Protein AF-A0A950BM20-F1 (afdb_monomer_lite)

Sequence (310 aa):
MSSEYVLAGIVAAALLALASSGLVASKARRRGLDRWLFTYIRERSKYHAPRAGQPVHLLLCIADHFEPGRGGASAAHARERVERWVRDYPRLFGEFRDSDGRPPRHTFFYPLEQYNPEHLDALAELCRQGFGEVEVHLHHEGDTPEQLRARLIAYKELLARRHGLLPREKQTGEIVYGFIHGNWALDNSLPNGRCCGVNNEIDILRETGCYADFTFPSAPDPTQTRTINSIYYAVDDPMRPKSHDRGIPVGTGTVPSNALMLIQGPLMLDWKRRKWGLIPRIENGCIQGNQPVTIDRMDAWLRAGVQVNM

Secondary structure (DSSP, 8-state):
--HHHHHHHHHHHHHHHHHHHHHHHHHHHTTTHHHHHHHHHHTGGG--PPPTT---------EEE--TTTTT--HHHHHHHHHHHHHHHHHHHTT---TTSPPP-EEEEEEGGG--HHHHHHHHHHHHTTSEEEEEEE--SS--HHHHHHHHHHHHHHHHHHH--S-B-TTT--B-EEEEETTS-TTT-SGGG-S---TTHHHHHHHTTEEEE------SSTT--SS-S-EEEEE--TTSS-GGGS-EETTSSPPPTTEEEEE----EEEEEEEETTTEEEEE-S--BTTB---HHHHHHHHHHT-----

Structure (mmCIF, N/CA/C/O backbone):
data_AF-A0A950BM20-F1
#
_entry.id   AF-A0A950BM20-F1
#
loop_
_atom_site.group_PDB
_atom_site.id
_atom_site.type_symbol
_atom_site.label_atom_id
_atom_site.label_alt_id
_atom_site.label_comp_id
_atom_site.label_asym_id
_atom_site.label_entity_id
_atom_site.label_seq_id
_atom_site.pdbx_PDB_ins_code
_atom_site.Cartn_x
_atom_site.Cartn_y
_atom_site.Cartn_z
_atom_site.occupancy
_atom_site.B_iso_or_equiv
_atom_site.auth_seq_id
_atom_site.auth_comp_id
_atom_site.auth_asym_id
_atom_site.auth_atom_id
_atom_site.pdbx_PDB_model_num
ATOM 1 N N . MET A 1 1 ? 21.439 -18.767 56.703 1.00 57.69 1 MET A N 1
ATOM 2 C CA . MET A 1 1 ? 21.910 -18.307 55.376 1.00 57.69 1 MET A CA 1
ATOM 3 C C . MET A 1 1 ? 22.681 -17.020 55.590 1.00 57.69 1 MET A C 1
ATOM 5 O O . MET A 1 1 ? 22.109 -16.110 56.177 1.00 57.69 1 MET A O 1
ATOM 9 N N . SER A 1 2 ? 23.967 -16.961 55.230 1.00 70.19 2 SER A N 1
ATOM 10 C CA . SER A 1 2 ? 24.747 -15.726 55.395 1.00 70.19 2 SER A CA 1
ATOM 11 C C . SER A 1 2 ? 24.177 -14.612 54.508 1.00 70.19 2 SER A C 1
ATOM 13 O O . SER A 1 2 ? 23.628 -14.880 53.436 1.00 70.19 2 SER A O 1
ATOM 15 N N . SER A 1 3 ? 24.290 -13.366 54.978 1.00 73.31 3 SER A N 1
ATOM 16 C CA . SER A 1 3 ? 23.853 -12.143 54.279 1.00 73.31 3 SER A CA 1
ATOM 17 C C . SER A 1 3 ? 24.344 -12.084 52.821 1.00 73.31 3 SER A C 1
ATOM 19 O O . SER A 1 3 ? 23.636 -11.625 51.928 1.00 73.31 3 SER A O 1
ATOM 21 N N . GLU A 1 4 ? 25.517 -12.662 52.558 1.00 74.75 4 GLU A N 1
ATOM 22 C CA . GLU A 1 4 ? 26.128 -12.775 51.231 1.00 74.75 4 GLU A CA 1
ATOM 23 C C . GLU A 1 4 ? 25.297 -13.600 50.238 1.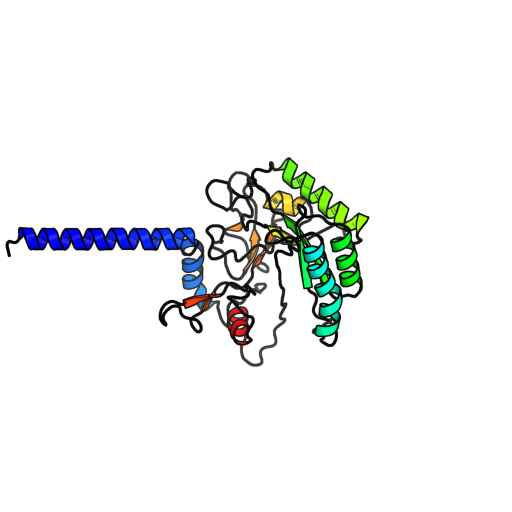00 74.75 4 GLU A C 1
ATOM 25 O O . GLU A 1 4 ? 25.144 -13.185 49.092 1.00 74.75 4 GLU A O 1
ATOM 30 N N . TYR A 1 5 ? 24.689 -14.720 50.656 1.00 76.81 5 TYR A N 1
ATOM 31 C CA . TYR A 1 5 ? 23.833 -15.521 49.766 1.00 76.81 5 TYR A CA 1
ATOM 32 C C . TYR A 1 5 ? 22.515 -14.811 49.439 1.00 76.81 5 TYR A C 1
ATOM 34 O O . TYR A 1 5 ? 21.988 -14.961 48.337 1.00 76.81 5 TYR A O 1
ATOM 42 N N . VAL A 1 6 ? 21.986 -14.019 50.378 1.00 79.25 6 VAL A N 1
ATOM 43 C CA . VAL A 1 6 ? 20.774 -13.215 50.157 1.00 79.25 6 VAL A CA 1
ATOM 44 C C . VAL A 1 6 ? 21.068 -12.075 49.181 1.00 79.25 6 VAL A C 1
ATOM 46 O O . VAL A 1 6 ? 20.326 -11.892 48.218 1.00 79.25 6 VAL A O 1
ATOM 49 N N . LEU A 1 7 ? 22.181 -11.359 49.371 1.00 83.38 7 LEU A N 1
ATOM 50 C CA . LEU A 1 7 ? 22.613 -10.293 48.467 1.00 83.38 7 LEU A CA 1
ATOM 51 C C . LEU A 1 7 ? 22.920 -10.829 47.060 1.00 83.38 7 LEU A C 1
ATOM 53 O O . LEU A 1 7 ? 22.446 -10.261 46.077 1.00 83.38 7 LEU A O 1
ATOM 57 N N . ALA A 1 8 ? 23.637 -11.952 46.952 1.00 82.44 8 ALA A N 1
ATOM 58 C CA . ALA A 1 8 ? 23.906 -12.610 45.674 1.00 82.44 8 ALA A CA 1
ATOM 59 C C . ALA A 1 8 ? 22.611 -13.043 44.963 1.00 82.44 8 ALA A C 1
ATOM 61 O O . ALA A 1 8 ? 22.478 -12.847 43.754 1.00 82.44 8 ALA A O 1
ATOM 62 N N . GLY A 1 9 ? 21.629 -13.565 45.708 1.00 81.94 9 GLY A N 1
ATOM 63 C CA . GLY A 1 9 ? 20.311 -13.919 45.176 1.00 81.94 9 GLY A CA 1
ATOM 64 C C . GLY A 1 9 ? 19.528 -12.714 44.642 1.00 81.94 9 GLY A C 1
ATOM 65 O O . GLY A 1 9 ? 18.962 -12.786 43.552 1.00 81.94 9 GLY A O 1
ATOM 66 N N . ILE A 1 10 ? 19.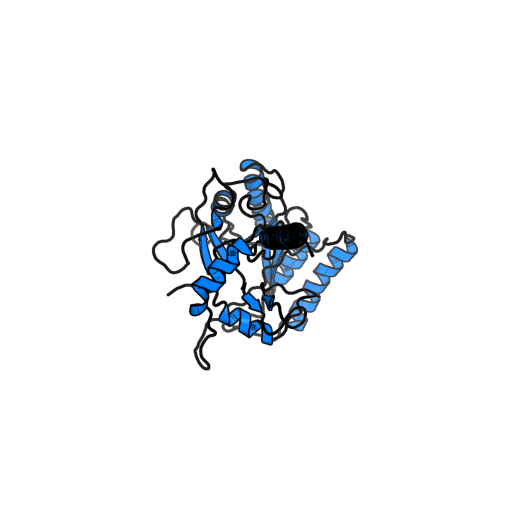542 -11.586 45.362 1.00 87.12 10 ILE A N 1
ATOM 67 C CA . ILE A 1 10 ? 18.896 -10.334 44.929 1.00 87.12 10 ILE A CA 1
ATOM 68 C C . ILE A 1 10 ? 19.562 -9.787 43.663 1.00 87.12 10 ILE A C 1
ATOM 70 O O . ILE A 1 10 ? 18.869 -9.430 42.709 1.00 87.12 10 ILE A O 1
ATOM 74 N N . VAL A 1 11 ? 20.898 -9.757 43.620 1.00 86.56 11 VAL A N 1
ATOM 75 C CA . VAL A 1 11 ? 21.653 -9.294 42.446 1.00 86.56 11 VAL A CA 1
ATOM 76 C C . VAL A 1 11 ? 21.374 -10.186 41.234 1.00 86.56 11 VAL A C 1
ATOM 78 O O . VAL A 1 11 ? 21.085 -9.673 40.154 1.00 86.56 11 VAL A O 1
ATOM 81 N N . ALA A 1 12 ? 21.377 -11.512 41.402 1.00 82.31 12 ALA A N 1
ATOM 82 C CA . ALA A 1 12 ? 21.059 -12.448 40.324 1.00 82.31 12 ALA A CA 1
ATOM 83 C C . ALA A 1 12 ? 19.623 -12.266 39.800 1.00 82.31 12 ALA A C 1
ATOM 85 O O . ALA A 1 12 ? 19.410 -12.218 38.587 1.00 82.31 12 ALA A O 1
ATOM 86 N N . ALA A 1 13 ? 18.641 -12.098 40.693 1.00 83.25 13 ALA A N 1
ATOM 87 C CA . ALA A 1 13 ? 17.255 -11.831 40.314 1.00 83.25 13 ALA A CA 1
ATOM 88 C C . ALA A 1 13 ? 17.105 -10.494 39.565 1.00 83.25 13 ALA A C 1
ATOM 90 O O . ALA A 1 13 ? 16.405 -10.432 38.552 1.00 83.25 13 ALA A O 1
ATOM 91 N N . ALA A 1 14 ? 17.801 -9.440 40.006 1.00 83.19 14 ALA A N 1
ATOM 92 C CA . ALA A 1 14 ? 17.805 -8.142 39.336 1.00 83.19 14 ALA A CA 1
ATOM 93 C C . ALA A 1 14 ? 18.430 -8.221 37.931 1.00 83.19 14 ALA A C 1
ATOM 95 O O . ALA A 1 14 ? 17.866 -7.690 36.975 1.00 83.19 14 ALA A O 1
ATOM 96 N N . LEU A 1 15 ? 19.549 -8.937 37.774 1.00 83.62 15 LEU A N 1
ATOM 97 C CA . LEU A 1 15 ? 20.186 -9.159 36.472 1.00 83.62 15 LEU A CA 1
ATOM 98 C C . LEU A 1 15 ? 19.289 -9.964 35.521 1.00 83.62 15 LEU A C 1
ATOM 100 O O . LEU A 1 15 ? 19.168 -9.608 34.349 1.00 83.62 15 LEU A O 1
ATOM 104 N N . LEU A 1 16 ? 18.605 -11.000 36.016 1.00 81.94 16 LEU A N 1
ATOM 105 C CA . LEU A 1 16 ? 17.626 -11.769 35.238 1.00 81.94 16 LEU A CA 1
ATOM 106 C C . LEU A 1 16 ? 16.422 -10.910 34.815 1.00 81.94 16 LEU A C 1
ATOM 108 O O . LEU A 1 16 ? 15.972 -10.987 33.667 1.00 81.94 16 LEU A O 1
ATOM 112 N N . ALA A 1 17 ? 15.915 -10.054 35.705 1.00 80.56 17 ALA A N 1
ATOM 113 C CA . ALA A 1 17 ? 14.840 -9.113 35.395 1.00 80.56 17 ALA A CA 1
ATOM 114 C C . ALA A 1 17 ? 15.269 -8.072 34.343 1.00 80.56 17 ALA A C 1
ATOM 116 O O . ALA A 1 17 ? 14.518 -7.783 33.409 1.00 80.56 17 ALA A O 1
ATOM 117 N N . LEU A 1 18 ? 16.497 -7.554 34.430 1.00 81.69 18 LEU A N 1
ATOM 118 C CA . LEU A 1 18 ? 17.056 -6.631 33.438 1.00 81.69 18 LEU A CA 1
ATOM 119 C C . LEU A 1 18 ? 17.270 -7.312 32.080 1.00 81.69 18 LEU A C 1
ATOM 121 O O . LEU A 1 18 ? 16.868 -6.765 31.053 1.00 81.69 18 LEU A O 1
ATOM 125 N N . ALA A 1 19 ? 17.841 -8.518 32.060 1.00 77.38 19 ALA A N 1
ATOM 126 C CA . ALA A 1 19 ? 18.072 -9.279 30.834 1.00 77.38 19 ALA A CA 1
ATOM 127 C C . ALA A 1 19 ? 16.755 -9.644 30.128 1.00 77.38 19 ALA A C 1
ATOM 129 O O . ALA A 1 19 ? 16.619 -9.459 28.916 1.00 77.38 19 ALA A O 1
ATOM 130 N N . SER A 1 20 ? 15.754 -10.103 30.886 1.00 81.56 20 SER A N 1
ATOM 131 C CA . SER A 1 20 ? 14.418 -10.396 30.351 1.00 81.56 20 SER A CA 1
ATOM 132 C C . SER A 1 20 ? 13.723 -9.135 29.827 1.00 81.56 20 SER A C 1
ATOM 134 O O . SER A 1 20 ? 13.184 -9.155 28.718 1.00 81.56 20 SER A O 1
ATOM 136 N N . SER A 1 21 ? 13.818 -8.012 30.545 1.00 82.62 21 SER A N 1
ATOM 137 C CA . SER A 1 21 ? 13.313 -6.710 30.086 1.00 82.62 21 SER A CA 1
ATOM 138 C C . SER A 1 21 ? 14.004 -6.248 28.799 1.00 82.62 21 SER A C 1
ATOM 140 O O . SER A 1 21 ? 13.340 -5.804 27.860 1.00 82.62 21 SER A O 1
ATOM 142 N N . GLY A 1 22 ? 15.325 -6.422 28.703 1.00 84.69 22 GLY A N 1
ATOM 143 C CA . GLY A 1 22 ? 16.108 -6.127 27.503 1.00 84.69 22 GLY A CA 1
ATOM 144 C C . GLY A 1 22 ? 15.679 -6.966 26.296 1.00 84.69 22 GLY A C 1
ATOM 145 O O . GLY A 1 22 ? 15.510 -6.431 25.196 1.00 84.69 22 GLY A O 1
ATOM 146 N N . LEU A 1 23 ? 15.424 -8.262 26.498 1.00 84.81 23 LEU A N 1
ATOM 147 C CA . LEU A 1 23 ? 14.933 -9.162 25.452 1.00 84.81 23 LEU A CA 1
ATOM 148 C C . LEU A 1 23 ? 13.527 -8.773 24.975 1.00 84.81 23 LEU A C 1
ATOM 150 O O . LEU A 1 23 ? 13.271 -8.739 23.768 1.00 84.81 23 LEU A O 1
ATOM 154 N N . VAL A 1 24 ? 12.622 -8.445 25.902 1.00 85.06 24 VAL A N 1
ATOM 155 C CA . VAL A 1 24 ? 11.263 -7.981 25.582 1.00 85.06 24 VAL A CA 1
ATOM 156 C C . VAL A 1 24 ? 11.313 -6.672 24.796 1.00 85.06 24 VAL A C 1
ATOM 158 O O . VAL A 1 24 ? 10.681 -6.579 23.743 1.00 85.06 24 VAL A O 1
ATOM 161 N N . ALA A 1 25 ? 12.113 -5.698 25.237 1.00 85.25 25 ALA A N 1
ATOM 162 C CA . ALA A 1 25 ? 12.288 -4.425 24.542 1.00 85.25 25 ALA A CA 1
ATOM 163 C C . ALA A 1 25 ? 12.893 -4.610 23.141 1.00 85.25 25 ALA A C 1
ATOM 165 O O . ALA A 1 25 ? 12.423 -4.013 22.175 1.00 85.25 25 ALA A O 1
ATOM 166 N N . SER A 1 26 ? 13.896 -5.481 23.000 1.00 85.19 26 SER A N 1
ATOM 167 C CA . SER A 1 26 ? 14.485 -5.833 21.702 1.00 85.19 26 SER A CA 1
ATOM 168 C C . SER A 1 26 ? 13.451 -6.454 20.759 1.00 85.19 26 SER A C 1
ATOM 170 O O . SER A 1 26 ? 13.325 -6.044 19.605 1.00 85.19 26 SER A O 1
ATOM 172 N N . LYS A 1 27 ? 12.640 -7.395 21.255 1.00 87.12 27 LYS A N 1
ATOM 173 C CA . LYS A 1 27 ? 11.577 -8.031 20.470 1.00 87.12 27 LYS A CA 1
ATOM 174 C C . LYS A 1 27 ? 10.464 -7.055 20.087 1.00 87.12 27 LYS A C 1
ATOM 176 O O . LYS A 1 27 ? 9.942 -7.154 18.980 1.00 87.12 27 LYS A O 1
ATOM 181 N N . ALA A 1 28 ? 10.110 -6.131 20.979 1.00 86.88 28 ALA A N 1
ATOM 182 C CA . ALA A 1 28 ? 9.144 -5.074 20.703 1.00 86.88 28 ALA A CA 1
ATOM 183 C C . ALA A 1 28 ? 9.649 -4.139 19.595 1.00 86.88 28 ALA A C 1
ATOM 185 O O . ALA A 1 28 ? 8.922 -3.908 18.630 1.00 86.88 28 ALA A O 1
ATOM 186 N N . ARG A 1 29 ? 10.920 -3.714 19.674 1.00 87.62 29 ARG A N 1
ATOM 187 C CA . ARG A 1 29 ? 11.587 -2.894 18.648 1.00 87.62 29 ARG A CA 1
ATOM 188 C C . ARG A 1 29 ? 11.662 -3.576 17.288 1.00 87.62 29 ARG A C 1
ATOM 190 O O . ARG A 1 29 ? 11.321 -2.981 16.274 1.00 87.62 29 ARG A O 1
ATOM 197 N N . ARG A 1 30 ? 12.029 -4.861 17.256 1.00 88.12 30 ARG A N 1
ATOM 198 C CA . ARG A 1 30 ? 12.044 -5.661 16.015 1.00 88.12 30 ARG A CA 1
ATOM 199 C C . ARG A 1 30 ? 10.665 -5.841 15.379 1.00 88.12 30 ARG A C 1
ATOM 201 O O . ARG A 1 30 ? 10.594 -6.252 14.234 1.00 88.12 30 ARG A O 1
ATOM 208 N N . ARG A 1 31 ? 9.587 -5.580 16.117 1.00 88.75 31 ARG A N 1
ATOM 209 C CA . ARG A 1 31 ? 8.200 -5.619 15.630 1.00 88.75 31 ARG A CA 1
ATOM 210 C C . ARG A 1 31 ? 7.608 -4.223 15.415 1.00 88.75 31 ARG A C 1
ATOM 212 O O . ARG A 1 31 ? 6.396 -4.108 15.253 1.00 88.75 31 ARG A O 1
ATOM 219 N N . GLY A 1 32 ? 8.433 -3.179 15.523 1.00 90.31 32 GLY A N 1
ATOM 220 C CA . GLY A 1 32 ? 8.020 -1.781 15.412 1.00 90.31 32 GLY A CA 1
ATOM 221 C C . GLY A 1 32 ? 7.032 -1.313 16.487 1.00 90.31 32 GLY A C 1
ATOM 222 O O . GLY A 1 32 ? 6.434 -0.253 16.327 1.00 90.31 32 GLY A O 1
ATOM 223 N N . LEU A 1 33 ? 6.819 -2.072 17.573 1.00 91.25 33 LEU A N 1
ATOM 224 C CA . LEU A 1 33 ? 5.790 -1.752 18.576 1.00 91.25 33 LEU A CA 1
ATOM 225 C C . LEU A 1 33 ? 6.066 -0.428 19.290 1.00 91.25 33 LEU A C 1
ATOM 227 O O . LEU A 1 33 ? 5.143 0.322 19.582 1.00 91.25 33 LEU A O 1
ATOM 231 N N . ASP A 1 34 ? 7.333 -0.131 19.556 1.00 87.50 34 ASP A N 1
ATOM 232 C CA . ASP A 1 34 ? 7.781 1.114 20.181 1.00 87.50 34 ASP A CA 1
ATOM 233 C C . ASP A 1 34 ? 7.470 2.358 19.338 1.00 87.50 34 ASP A C 1
ATOM 235 O O . ASP A 1 34 ? 7.360 3.452 19.890 1.00 87.50 34 ASP A O 1
ATOM 239 N N . ARG A 1 35 ? 7.291 2.201 18.020 1.00 90.81 35 ARG A N 1
ATOM 240 C CA . ARG A 1 35 ? 7.006 3.315 17.109 1.00 90.81 35 ARG A CA 1
ATOM 241 C C . ARG A 1 35 ? 5.556 3.770 17.200 1.00 90.81 35 ARG A C 1
ATOM 243 O O . ARG A 1 35 ? 5.302 4.963 17.324 1.00 90.81 35 ARG A O 1
ATOM 250 N N . TRP A 1 36 ? 4.609 2.838 17.186 1.00 95.94 36 TRP A N 1
ATOM 251 C CA . TRP A 1 36 ? 3.192 3.186 17.091 1.00 95.94 36 TRP A CA 1
ATOM 252 C C . TRP A 1 36 ? 2.408 3.025 18.393 1.00 95.94 36 TRP A C 1
ATOM 254 O O . TRP A 1 36 ? 1.414 3.722 18.582 1.00 95.94 36 TRP A O 1
ATOM 264 N N . LEU A 1 37 ? 2.832 2.153 19.318 1.00 95.38 37 LEU A N 1
ATOM 265 C CA . LEU A 1 37 ? 2.052 1.866 20.528 1.00 95.38 37 LEU A CA 1
ATOM 266 C C . LEU A 1 37 ? 1.912 3.100 21.428 1.00 95.38 37 LEU A C 1
ATOM 268 O O . LEU A 1 37 ? 0.861 3.312 22.030 1.00 95.38 37 LEU A O 1
ATOM 272 N N . PHE A 1 38 ? 2.949 3.938 21.494 1.00 94.12 38 PHE A N 1
ATOM 273 C CA . PHE A 1 38 ? 2.869 5.207 22.213 1.00 94.12 38 PHE A CA 1
ATOM 274 C C . PHE A 1 38 ? 1.821 6.138 21.588 1.00 94.12 38 PHE A C 1
ATOM 276 O O . PHE A 1 38 ? 0.969 6.655 22.310 1.00 94.12 38 PHE A O 1
ATOM 283 N N . THR A 1 39 ? 1.837 6.306 20.259 1.00 95.38 39 THR A N 1
ATOM 284 C CA . THR A 1 39 ? 0.821 7.088 19.534 1.00 95.38 39 THR A CA 1
ATOM 285 C C . THR A 1 39 ? -0.573 6.522 19.788 1.00 95.38 39 THR A C 1
ATOM 287 O O . THR A 1 39 ? -1.465 7.272 20.171 1.00 95.38 39 THR A O 1
ATOM 290 N N . TYR A 1 40 ? -0.737 5.201 19.688 1.00 95.81 40 TYR A N 1
ATOM 291 C CA . TYR A 1 40 ? -2.001 4.509 19.935 1.00 95.81 40 TYR A CA 1
ATOM 292 C C . TYR A 1 40 ? -2.568 4.795 21.332 1.00 95.81 40 TYR A C 1
ATOM 294 O O . TYR A 1 40 ? -3.745 5.112 21.483 1.00 95.81 40 TYR A O 1
ATOM 302 N N . ILE A 1 41 ? -1.738 4.715 22.375 1.00 95.25 41 ILE A N 1
ATOM 303 C CA . ILE A 1 41 ? -2.178 4.985 23.751 1.00 95.25 41 ILE A CA 1
ATOM 304 C C . ILE A 1 41 ? -2.507 6.469 23.935 1.00 95.25 41 ILE A C 1
ATOM 306 O O . ILE A 1 41 ? -3.530 6.802 24.537 1.00 95.25 41 ILE A O 1
ATOM 310 N N . ARG A 1 42 ? -1.654 7.359 23.416 1.00 95.62 42 ARG A N 1
ATOM 311 C CA . ARG A 1 42 ? -1.814 8.813 23.532 1.00 95.62 42 ARG A CA 1
ATOM 312 C C . ARG A 1 42 ? -3.074 9.311 22.826 1.00 95.62 42 ARG A C 1
ATOM 314 O O . ARG A 1 42 ? -3.734 10.214 23.323 1.00 95.62 42 ARG A O 1
ATOM 321 N N . GLU A 1 43 ? -3.405 8.720 21.684 1.00 93.69 43 GLU A N 1
ATOM 322 C CA . GLU A 1 43 ? -4.506 9.149 20.817 1.00 93.69 43 GLU A CA 1
ATOM 323 C C . GLU A 1 43 ? -5.761 8.289 20.973 1.00 93.69 43 GLU A C 1
ATOM 325 O O . GLU A 1 43 ? -6.718 8.451 20.223 1.00 93.69 43 GLU A O 1
ATOM 330 N N . ARG A 1 44 ? -5.804 7.428 22.000 1.00 91.00 44 ARG A N 1
ATOM 331 C CA . ARG A 1 44 ? -6.907 6.491 22.255 1.00 91.00 44 ARG A CA 1
ATOM 332 C C . ARG A 1 44 ? -8.297 7.130 22.264 1.00 91.00 44 ARG A C 1
ATOM 334 O O . ARG A 1 44 ? -9.267 6.458 21.942 1.00 91.00 44 ARG A O 1
ATOM 341 N N . SER A 1 45 ? -8.405 8.399 22.662 1.00 90.56 45 SER A N 1
ATOM 342 C CA . SER A 1 45 ? -9.677 9.128 22.712 1.00 90.56 45 SER A CA 1
ATOM 343 C C . SER A 1 45 ? -10.243 9.445 21.329 1.00 90.56 45 SER A C 1
ATOM 345 O O . SER A 1 45 ? -11.442 9.679 21.225 1.00 90.56 45 SER A O 1
ATOM 347 N N . LYS A 1 46 ? -9.411 9.433 20.280 1.00 88.88 46 LYS A N 1
ATOM 348 C CA . LYS A 1 46 ? -9.835 9.599 18.884 1.00 88.88 46 LYS A CA 1
ATOM 349 C C . LYS A 1 46 ? -10.434 8.318 18.297 1.00 88.88 46 LYS A C 1
ATOM 351 O O . LYS A 1 46 ? -11.135 8.379 17.296 1.00 88.88 46 LYS A O 1
ATOM 356 N N . TYR A 1 47 ? -10.155 7.157 18.897 1.00 89.88 47 TYR A N 1
ATOM 357 C CA . TYR A 1 47 ? -10.581 5.870 18.355 1.00 89.88 47 TYR A CA 1
ATOM 358 C C . TYR A 1 47 ? -11.977 5.498 18.841 1.00 89.88 47 TYR A C 1
ATOM 360 O O . TYR A 1 47 ? -12.157 4.832 19.865 1.00 89.88 47 TYR A O 1
ATOM 368 N N . HIS A 1 48 ? -12.980 5.923 18.087 1.00 89.25 48 HIS A N 1
ATOM 369 C CA . HIS A 1 48 ? -14.377 5.634 18.362 1.00 89.25 48 HIS A CA 1
ATOM 370 C C . HIS A 1 48 ? -15.110 5.298 17.066 1.00 89.25 48 HIS A C 1
ATOM 372 O O . HIS A 1 48 ? -14.890 5.915 16.028 1.00 89.25 48 HIS A O 1
ATOM 378 N N . ALA A 1 49 ? -16.001 4.311 17.128 1.00 88.81 49 ALA A N 1
ATOM 379 C CA . ALA A 1 49 ? -16.859 4.008 15.994 1.00 88.81 49 ALA A CA 1
ATOM 380 C C . ALA A 1 49 ? -17.864 5.157 15.800 1.00 88.81 49 ALA A C 1
ATOM 382 O O . ALA A 1 49 ? -18.206 5.835 16.780 1.00 88.81 49 ALA A O 1
ATOM 383 N N . PRO A 1 50 ? -18.370 5.360 14.574 1.00 90.31 50 PRO A N 1
ATOM 384 C CA . PRO A 1 50 ? -19.536 6.202 14.348 1.00 90.31 50 PRO A CA 1
ATOM 385 C C . PRO A 1 50 ? -20.686 5.806 15.280 1.00 90.31 50 PRO A C 1
ATOM 387 O O . PRO A 1 50 ? -20.852 4.630 15.622 1.00 90.31 50 PRO A O 1
ATOM 390 N N . ARG A 1 51 ? -21.486 6.785 15.714 1.00 91.25 51 ARG A N 1
ATOM 391 C CA . ARG A 1 51 ? -22.653 6.500 16.561 1.00 91.25 51 ARG A CA 1
ATOM 392 C C . ARG A 1 51 ? -23.686 5.702 15.766 1.00 91.25 51 ARG A C 1
ATOM 394 O O . ARG A 1 51 ? -23.811 5.866 14.555 1.00 91.25 51 ARG A O 1
ATOM 401 N N . ALA A 1 52 ? -24.468 4.874 16.453 1.00 89.62 52 ALA A N 1
ATOM 402 C CA . ALA A 1 52 ? -25.583 4.180 15.816 1.00 89.62 52 ALA A CA 1
ATOM 403 C C . ALA A 1 52 ? -26.529 5.196 15.147 1.00 89.62 52 ALA A C 1
ATOM 405 O O . ALA A 1 52 ? -26.906 6.194 15.762 1.00 89.62 52 ALA A O 1
ATOM 406 N N . GLY A 1 53 ? -26.870 4.955 13.879 1.00 90.19 53 GLY A N 1
ATOM 407 C CA . GLY A 1 53 ? -27.708 5.849 13.073 1.00 90.19 53 GLY A CA 1
ATOM 408 C C . GLY A 1 53 ? -27.003 7.093 12.518 1.00 90.19 53 GLY A C 1
ATOM 409 O O . GLY A 1 53 ? -27.635 7.852 11.791 1.00 90.19 53 GLY A O 1
ATOM 410 N N . GLN A 1 54 ? -25.718 7.315 12.816 1.00 91.81 54 GLN A N 1
ATOM 411 C CA . GLN A 1 54 ? -24.945 8.398 12.209 1.00 91.81 54 GLN A CA 1
ATOM 412 C C . GLN A 1 54 ? -24.653 8.072 10.734 1.00 91.81 54 GLN A C 1
ATOM 414 O O . GLN A 1 54 ? -24.021 7.048 10.465 1.00 91.81 54 GLN A O 1
ATOM 419 N N . PRO A 1 55 ? -25.043 8.934 9.777 1.00 91.12 55 PRO A N 1
ATOM 420 C CA . PRO A 1 55 ? -24.640 8.775 8.385 1.00 91.12 55 PRO A CA 1
ATOM 421 C C . PRO A 1 55 ? -23.121 8.907 8.247 1.00 91.12 55 PRO A C 1
ATOM 423 O O . PRO A 1 55 ? -22.526 9.852 8.770 1.00 91.12 55 PRO A O 1
ATOM 426 N N . VAL A 1 56 ? -22.498 7.968 7.538 1.00 90.06 56 VAL A N 1
ATOM 427 C CA . VAL A 1 56 ? -21.070 8.002 7.204 1.00 90.06 56 VAL A CA 1
ATOM 428 C C . VAL A 1 56 ? -20.864 7.601 5.749 1.00 90.06 56 VAL A C 1
ATOM 430 O O . VAL A 1 56 ? -21.567 6.732 5.236 1.00 90.06 56 VAL A O 1
ATOM 433 N N . HIS A 1 57 ? -19.874 8.211 5.102 1.00 91.88 57 HIS A N 1
ATOM 434 C CA . HIS A 1 57 ? -19.360 7.743 3.819 1.00 91.88 57 HIS A CA 1
ATOM 435 C C . HIS A 1 57 ? -18.212 6.773 4.096 1.00 91.88 57 HIS A C 1
ATOM 437 O O . HIS A 1 57 ? -17.171 7.176 4.610 1.00 91.88 57 HIS A O 1
ATOM 443 N N . LEU A 1 58 ? -18.421 5.491 3.800 1.00 91.75 58 LEU A N 1
ATOM 444 C CA . LEU A 1 58 ? -17.412 4.454 3.988 1.00 91.75 58 LEU A CA 1
ATOM 445 C C . LEU A 1 58 ? -16.774 4.110 2.644 1.00 91.75 58 LEU A C 1
ATOM 447 O O . LEU A 1 58 ? -17.440 3.578 1.760 1.00 91.75 58 LEU A O 1
ATOM 451 N N . LEU A 1 59 ? -15.472 4.360 2.530 1.00 92.81 59 LEU A N 1
ATOM 452 C CA . LEU A 1 59 ? -14.644 3.816 1.461 1.00 92.81 59 LEU A CA 1
ATOM 453 C C . LEU A 1 59 ? -13.925 2.578 1.997 1.00 92.81 59 LEU A C 1
ATOM 455 O O . LEU A 1 59 ? -13.164 2.667 2.960 1.00 92.81 59 LEU A O 1
ATOM 459 N N . LEU A 1 60 ? -14.179 1.423 1.383 1.00 91.12 60 LEU A N 1
ATOM 460 C CA . LEU A 1 60 ? -13.479 0.181 1.694 1.00 91.12 60 LEU A CA 1
ATOM 461 C C . LEU A 1 60 ? -12.487 -0.118 0.572 1.00 91.12 60 LEU A C 1
ATOM 463 O O . LEU A 1 60 ? -12.888 -0.482 -0.529 1.00 91.12 60 LEU A O 1
ATOM 467 N N . CYS A 1 61 ? -11.199 0.025 0.871 1.00 90.56 61 CYS A N 1
ATOM 468 C CA . CYS A 1 61 ? -10.113 -0.276 -0.053 1.00 90.56 61 CYS A CA 1
ATOM 469 C C . CYS A 1 61 ? -9.372 -1.537 0.404 1.00 90.56 61 CYS A C 1
ATOM 471 O O . CYS A 1 61 ? -9.083 -1.696 1.593 1.00 90.56 61 CYS A O 1
ATOM 473 N N . ILE A 1 62 ? -9.059 -2.422 -0.544 1.00 89.50 62 ILE A N 1
ATOM 474 C CA . ILE A 1 62 ? -8.110 -3.518 -0.347 1.00 89.50 62 ILE A CA 1
ATOM 475 C C . ILE A 1 62 ? -6.893 -3.186 -1.199 1.00 89.50 62 ILE A C 1
ATOM 477 O O . ILE A 1 62 ? -6.963 -3.236 -2.422 1.00 89.50 62 ILE A O 1
ATOM 481 N N . ALA A 1 63 ? -5.806 -2.834 -0.524 1.00 88.31 63 ALA A N 1
ATOM 482 C CA . ALA A 1 63 ? -4.532 -2.504 -1.133 1.00 88.31 63 ALA A CA 1
ATOM 483 C C . ALA A 1 63 ? -3.570 -3.661 -0.826 1.00 88.31 63 ALA A C 1
ATOM 485 O O . ALA A 1 63 ? -3.094 -3.792 0.301 1.00 88.31 63 ALA A O 1
ATOM 486 N N . ASP A 1 64 ? -3.394 -4.567 -1.789 1.00 84.38 64 ASP A N 1
ATOM 487 C CA . ASP A 1 64 ? -2.631 -5.809 -1.617 1.00 84.38 64 ASP A CA 1
ATOM 488 C C . ASP A 1 64 ? -1.441 -5.871 -2.578 1.00 84.38 64 ASP A C 1
ATOM 490 O O . ASP A 1 64 ? -1.483 -5.316 -3.676 1.00 84.38 64 ASP A O 1
ATOM 494 N N . HIS A 1 65 ? -0.396 -6.594 -2.176 1.00 93.81 65 HIS A N 1
ATOM 495 C CA . HIS A 1 65 ? 0.722 -6.960 -3.042 1.00 93.81 65 HIS A CA 1
ATOM 496 C C . HIS A 1 65 ? 0.261 -8.035 -4.026 1.00 93.81 65 HIS A C 1
ATOM 498 O O . HIS A 1 65 ? 0.296 -9.237 -3.732 1.00 93.81 65 HIS A O 1
ATOM 504 N N . PHE A 1 66 ? -0.206 -7.620 -5.205 1.00 96.31 66 PHE A N 1
ATOM 505 C CA . PHE A 1 66 ? -0.743 -8.557 -6.182 1.00 96.31 66 PHE A CA 1
ATOM 506 C C . PHE A 1 66 ? 0.382 -9.272 -6.939 1.00 96.31 66 PHE A C 1
ATOM 508 O O . PHE A 1 66 ? 0.798 -8.873 -8.022 1.00 96.31 66 PHE A O 1
ATOM 515 N N . GLU A 1 67 ? 0.854 -10.383 -6.372 1.00 96.75 67 GLU A N 1
ATOM 516 C CA . GLU A 1 67 ? 1.975 -11.170 -6.896 1.00 96.75 67 GLU A CA 1
ATOM 517 C C . GLU A 1 67 ? 1.544 -12.585 -7.332 1.00 96.75 67 GLU A C 1
ATOM 519 O O . GLU A 1 67 ? 1.666 -13.551 -6.564 1.00 96.75 67 GLU A O 1
ATOM 524 N N . PRO A 1 68 ? 1.080 -12.783 -8.579 1.00 96.81 68 PRO A N 1
ATOM 525 C CA . PRO A 1 68 ? 0.704 -14.109 -9.072 1.00 96.81 68 PRO A CA 1
ATOM 526 C C . PRO A 1 68 ? 1.816 -15.160 -8.925 1.00 96.81 68 PRO A C 1
ATOM 528 O O . PRO A 1 68 ? 1.529 -16.323 -8.628 1.00 96.81 68 PRO A O 1
ATOM 531 N N . GLY A 1 69 ? 3.082 -14.746 -9.058 1.00 95.44 69 GLY A N 1
ATOM 532 C CA . GLY A 1 69 ? 4.270 -15.595 -8.921 1.00 95.44 69 GLY A CA 1
ATOM 533 C C . GLY A 1 69 ? 4.668 -15.942 -7.480 1.00 95.44 69 GLY A C 1
ATOM 534 O O . GLY A 1 69 ? 5.584 -16.745 -7.274 1.00 95.44 69 GLY A O 1
ATOM 535 N N . ARG A 1 70 ? 3.992 -15.378 -6.468 1.00 93.62 70 ARG A N 1
ATOM 536 C CA . ARG A 1 70 ? 4.380 -15.516 -5.058 1.00 93.62 70 ARG A CA 1
ATOM 537 C C . ARG A 1 70 ? 4.536 -16.974 -4.634 1.00 93.62 70 ARG A C 1
ATOM 539 O O . ARG A 1 70 ? 3.670 -17.816 -4.901 1.00 93.62 70 ARG A O 1
ATOM 546 N N . GLY A 1 71 ? 5.624 -17.239 -3.909 1.00 92.50 71 GLY A N 1
ATOM 547 C CA . GLY A 1 71 ? 5.985 -18.569 -3.412 1.00 92.50 71 GLY A CA 1
ATOM 548 C C . GLY A 1 71 ? 6.689 -19.456 -4.442 1.00 92.50 71 GLY A C 1
ATOM 549 O O . GLY A 1 71 ? 6.699 -20.669 -4.263 1.00 92.50 71 GLY A O 1
ATOM 550 N N . GLY A 1 72 ? 7.246 -18.877 -5.512 1.00 93.19 72 GLY A N 1
ATOM 551 C CA . GLY A 1 72 ? 7.906 -19.640 -6.577 1.00 93.19 72 GLY A CA 1
ATOM 552 C C . GLY A 1 72 ? 6.912 -20.410 -7.446 1.00 93.19 72 GLY A C 1
ATOM 553 O O . GLY A 1 72 ? 7.200 -21.525 -7.878 1.00 93.19 72 GLY A O 1
ATOM 554 N N . ALA A 1 73 ? 5.717 -19.849 -7.655 1.00 95.75 73 ALA A N 1
ATOM 555 C CA . ALA A 1 73 ? 4.694 -20.474 -8.481 1.00 95.75 73 ALA A CA 1
ATOM 556 C C . ALA A 1 73 ? 5.187 -20.630 -9.929 1.00 95.75 73 ALA A C 1
ATOM 558 O O . ALA A 1 73 ? 5.839 -19.740 -10.475 1.00 95.75 73 ALA A O 1
ATOM 559 N N . SER A 1 74 ? 4.849 -21.752 -10.570 1.00 97.12 74 SER A N 1
ATOM 560 C CA . SER A 1 74 ? 5.113 -21.927 -12.000 1.00 97.12 74 SER A CA 1
ATOM 561 C C . SER A 1 74 ? 4.319 -20.907 -12.821 1.00 97.12 74 SER A C 1
ATOM 563 O O . SER A 1 74 ? 3.270 -20.433 -12.382 1.00 97.12 74 SER A O 1
ATOM 565 N N . ALA A 1 75 ? 4.765 -20.617 -14.046 1.00 97.12 75 ALA A N 1
ATOM 566 C CA . ALA A 1 75 ? 4.047 -19.710 -14.946 1.00 97.12 75 ALA A CA 1
ATOM 567 C C . ALA A 1 75 ? 2.581 -20.136 -15.162 1.00 97.12 75 ALA A C 1
ATOM 569 O O . ALA A 1 75 ? 1.685 -19.299 -15.149 1.00 97.12 75 ALA A O 1
ATOM 570 N N . ALA A 1 76 ? 2.321 -21.445 -15.280 1.00 97.88 76 ALA A N 1
ATOM 571 C CA . ALA A 1 76 ? 0.965 -21.977 -15.409 1.00 97.88 76 ALA A CA 1
ATOM 572 C C . ALA A 1 76 ? 0.108 -21.709 -14.160 1.00 97.88 76 ALA A C 1
ATOM 574 O O . ALA A 1 76 ? -1.042 -21.305 -14.286 1.00 97.88 76 ALA A O 1
ATOM 575 N N . HIS A 1 77 ? 0.672 -21.882 -12.962 1.00 98.12 77 HIS A N 1
ATOM 576 C CA . HIS A 1 77 ? -0.046 -21.637 -11.710 1.00 98.12 77 HIS A CA 1
ATOM 577 C C . HIS A 1 77 ? -0.266 -20.136 -11.455 1.00 98.12 77 HIS A C 1
ATOM 579 O O . HIS A 1 77 ? -1.319 -19.737 -10.963 1.00 98.12 77 HIS A O 1
ATOM 585 N N . ALA A 1 78 ? 0.706 -19.285 -11.797 1.00 98.00 78 ALA A N 1
ATOM 586 C CA . ALA A 1 78 ? 0.552 -17.833 -11.731 1.00 98.00 78 ALA A CA 1
ATOM 587 C C . ALA A 1 78 ? -0.568 -17.353 -12.671 1.00 98.00 78 ALA A C 1
ATOM 589 O O . ALA A 1 78 ? -1.439 -16.592 -12.249 1.00 98.00 78 ALA A O 1
ATOM 590 N N . ARG A 1 79 ? -0.606 -17.881 -13.900 1.00 98.19 79 ARG A N 1
ATOM 591 C CA . ARG A 1 79 ? -1.679 -17.614 -14.860 1.00 98.19 79 ARG A CA 1
ATOM 592 C C . ARG A 1 79 ? -3.040 -18.097 -14.355 1.00 98.19 79 ARG A C 1
ATOM 594 O O . ARG A 1 79 ? -3.987 -17.320 -14.374 1.00 98.19 79 ARG A O 1
ATOM 601 N N . GLU A 1 80 ? -3.129 -19.307 -13.802 1.00 98.25 80 GLU A N 1
ATOM 602 C CA . GLU A 1 80 ? -4.365 -19.832 -13.198 1.00 98.25 80 GLU A CA 1
ATOM 603 C C . GLU A 1 80 ? -4.893 -18.922 -12.071 1.00 98.25 80 GLU A C 1
ATOM 605 O O . GLU A 1 80 ? -6.100 -18.690 -11.965 1.00 98.25 80 GLU A O 1
ATOM 610 N N . ARG A 1 81 ? -4.006 -18.354 -11.238 1.00 97.69 81 ARG A N 1
ATOM 611 C CA . ARG A 1 81 ? -4.401 -17.386 -10.199 1.00 97.69 81 ARG A CA 1
ATOM 612 C C . ARG A 1 81 ? -5.051 -16.144 -10.803 1.00 97.69 81 ARG A C 1
ATOM 614 O O . ARG A 1 81 ? -6.081 -15.714 -10.290 1.00 97.69 81 ARG A O 1
ATOM 621 N N . VAL A 1 82 ? -4.487 -15.584 -11.875 1.00 98.44 82 VAL A N 1
ATOM 622 C CA . VAL A 1 82 ? -5.058 -14.411 -12.563 1.00 98.44 82 VAL A CA 1
ATOM 623 C C . VAL A 1 82 ? -6.370 -14.769 -13.262 1.00 98.44 82 VAL A C 1
ATOM 625 O O . VAL A 1 82 ? -7.368 -14.077 -13.078 1.00 98.44 82 VAL A O 1
ATOM 628 N N . GLU A 1 83 ? -6.417 -15.888 -13.988 1.00 98.25 83 GLU A N 1
ATOM 629 C CA . GLU A 1 83 ? -7.633 -16.390 -14.645 1.00 98.25 83 GLU A CA 1
ATOM 630 C C . GLU A 1 83 ? -8.779 -16.583 -13.640 1.00 98.25 83 GLU A C 1
ATOM 632 O O . GLU A 1 83 ? -9.934 -16.261 -13.927 1.00 98.25 83 GLU A O 1
ATOM 637 N N . ARG A 1 84 ? -8.467 -17.055 -12.426 1.00 98.12 84 ARG A N 1
ATOM 638 C CA . ARG A 1 84 ? -9.444 -17.180 -11.343 1.00 98.12 84 ARG A CA 1
ATOM 639 C C . ARG A 1 84 ? -10.045 -15.831 -10.952 1.00 98.12 84 ARG A C 1
ATOM 641 O O . ARG A 1 84 ? -11.256 -15.768 -10.764 1.00 98.12 84 ARG A O 1
ATOM 648 N N . TRP A 1 85 ? -9.243 -14.770 -10.848 1.00 97.62 85 TRP A N 1
ATOM 649 C CA . TRP A 1 85 ? -9.754 -13.420 -10.581 1.00 97.62 85 TRP A CA 1
ATOM 650 C C . TRP A 1 85 ? -10.687 -12.947 -11.692 1.00 97.62 85 TRP A C 1
ATOM 652 O O . TRP A 1 85 ? -11.814 -12.548 -11.407 1.00 97.62 85 TRP A O 1
ATOM 662 N N . VAL A 1 86 ? -10.253 -13.069 -12.947 1.00 98.25 86 VAL A N 1
ATOM 663 C CA . VAL A 1 86 ? -11.032 -12.634 -14.116 1.00 98.25 86 VAL A CA 1
ATOM 664 C C . VAL A 1 86 ? -12.371 -13.370 -14.211 1.00 98.25 86 VAL A C 1
ATOM 666 O O . VAL A 1 86 ? -13.395 -12.756 -14.495 1.00 98.25 86 VAL A O 1
ATOM 669 N N . ARG A 1 87 ? -12.390 -14.677 -13.930 1.00 98.19 87 ARG A N 1
ATOM 670 C CA . ARG A 1 87 ? -13.605 -15.500 -13.997 1.00 98.19 87 ARG A CA 1
ATOM 671 C C . ARG A 1 87 ? -14.517 -15.324 -12.784 1.00 98.19 87 ARG A C 1
ATOM 673 O O . ARG A 1 87 ? -15.729 -15.176 -12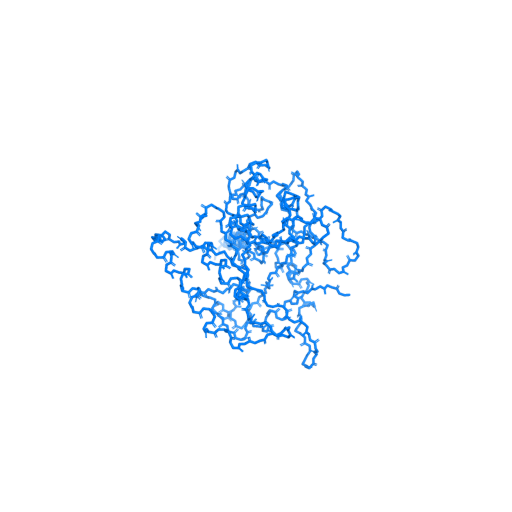.932 1.00 98.19 87 ARG A O 1
ATOM 680 N N . ASP A 1 88 ? -13.964 -15.443 -11.579 1.00 98.38 88 ASP A N 1
ATOM 681 C CA . ASP A 1 88 ? -14.771 -15.618 -10.372 1.00 98.38 88 ASP A CA 1
ATOM 682 C C . ASP A 1 88 ? -15.176 -14.286 -9.744 1.00 98.38 88 ASP A C 1
ATOM 684 O O . ASP A 1 88 ? -16.256 -14.217 -9.163 1.00 98.38 88 ASP A O 1
ATOM 688 N N . TYR A 1 89 ? -14.365 -13.229 -9.861 1.00 97.50 89 TYR A N 1
ATOM 689 C CA . TYR A 1 89 ? -14.660 -11.959 -9.194 1.00 97.50 89 TYR A CA 1
ATOM 690 C C . TYR A 1 89 ? -15.952 -11.303 -9.723 1.00 97.50 89 TYR A C 1
ATOM 692 O O . TYR A 1 89 ? -16.841 -11.040 -8.908 1.00 97.50 89 TYR A O 1
ATOM 700 N N . PRO A 1 90 ? -16.164 -11.154 -11.049 1.00 97.94 90 PRO A N 1
ATOM 701 C CA . PRO A 1 90 ? -17.440 -10.666 -11.581 1.00 97.94 90 PRO A CA 1
ATOM 702 C C . PRO A 1 90 ? -18.628 -11.552 -11.198 1.00 97.94 90 PRO A C 1
ATOM 704 O O . PRO A 1 90 ? -19.690 -11.048 -10.840 1.00 97.94 90 PRO A O 1
ATOM 707 N N . ARG A 1 91 ? -18.451 -12.880 -11.229 1.00 98.19 91 ARG A N 1
ATOM 708 C CA . ARG A 1 91 ? -19.510 -13.848 -10.903 1.00 98.19 91 ARG A CA 1
ATOM 709 C C . ARG A 1 91 ? -19.946 -13.763 -9.442 1.00 98.19 91 ARG A C 1
ATOM 711 O O . ARG A 1 91 ? -21.124 -13.932 -9.154 1.00 98.19 91 ARG A O 1
ATOM 718 N N . LEU A 1 92 ? -18.995 -13.575 -8.530 1.00 97.19 92 LEU A N 1
ATOM 719 C CA . LEU A 1 92 ? -19.251 -13.549 -7.091 1.00 97.19 92 LEU A CA 1
ATOM 720 C C . LEU A 1 92 ? -19.752 -12.190 -6.611 1.00 97.19 92 LEU A C 1
ATOM 722 O O . LEU A 1 92 ? -20.521 -12.147 -5.657 1.00 97.19 92 LEU A O 1
ATOM 726 N N . PHE A 1 93 ? -19.303 -11.095 -7.233 1.00 96.06 93 PHE A N 1
ATOM 727 C CA . PHE A 1 93 ? -19.535 -9.752 -6.701 1.00 96.06 93 PHE A CA 1
ATOM 728 C C . PHE A 1 93 ? -20.342 -8.828 -7.621 1.00 96.06 93 PHE A C 1
ATOM 730 O O . PHE A 1 93 ? -20.751 -7.747 -7.201 1.00 96.06 93 PHE A O 1
ATOM 737 N N . GLY A 1 94 ? -20.622 -9.242 -8.858 1.00 96.88 94 GLY A N 1
ATOM 738 C CA . GLY A 1 94 ? -21.274 -8.408 -9.867 1.00 96.88 94 GLY A CA 1
ATOM 739 C C . GLY A 1 94 ? -22.752 -8.115 -9.650 1.00 96.88 94 GLY A C 1
ATOM 740 O O . GLY A 1 94 ? -23.303 -7.306 -10.394 1.00 96.88 94 GLY A O 1
ATOM 741 N N . GLU A 1 95 ? -23.395 -8.693 -8.637 1.00 97.44 95 GLU A N 1
ATOM 742 C CA . GLU A 1 95 ? -24.753 -8.322 -8.214 1.00 97.44 95 GLU A CA 1
ATOM 743 C C . GLU A 1 95 ? -24.779 -7.185 -7.178 1.00 97.44 95 GLU A C 1
ATOM 745 O O . GLU A 1 95 ? -25.769 -6.462 -7.084 1.00 97.44 95 GLU A O 1
ATOM 750 N N . PHE A 1 96 ? -23.685 -6.967 -6.438 1.00 96.75 96 PHE A N 1
ATOM 751 C CA . PHE A 1 96 ? -23.623 -5.926 -5.411 1.00 96.75 96 PHE A CA 1
ATOM 752 C C . PHE A 1 96 ? -23.430 -4.546 -6.029 1.00 96.75 96 PHE A C 1
ATOM 754 O O . PHE A 1 96 ? -22.797 -4.403 -7.074 1.00 96.75 96 PHE A O 1
ATOM 761 N N . ARG A 1 97 ? -23.960 -3.511 -5.379 1.00 96.38 97 ARG A N 1
ATOM 762 C CA . ARG A 1 97 ? -23.813 -2.116 -5.801 1.00 96.38 97 ARG A CA 1
ATOM 763 C C . ARG A 1 97 ? -23.471 -1.245 -4.599 1.00 96.38 97 ARG A C 1
ATOM 765 O O . ARG A 1 97 ? -24.072 -1.412 -3.539 1.00 96.38 97 ARG A O 1
ATOM 772 N N . ASP A 1 98 ? -22.506 -0.349 -4.769 1.00 94.50 98 ASP A N 1
ATOM 773 C CA . ASP A 1 98 ? -22.213 0.720 -3.815 1.00 94.50 98 ASP A CA 1
ATOM 774 C C . ASP A 1 98 ? -23.191 1.902 -3.972 1.00 94.50 98 ASP A C 1
ATOM 776 O O . ASP A 1 98 ? -24.133 1.858 -4.770 1.00 94.50 98 ASP A O 1
ATOM 780 N N . SER A 1 99 ? -22.977 2.973 -3.201 1.00 94.31 99 SER A N 1
ATOM 781 C CA . SER A 1 99 ? -23.805 4.186 -3.257 1.00 94.31 99 SER A CA 1
ATOM 782 C C . SER A 1 99 ? -23.761 4.913 -4.605 1.00 94.31 99 SER A C 1
ATOM 784 O O . SER A 1 99 ? -24.659 5.705 -4.881 1.00 94.31 99 SER A O 1
ATOM 786 N N . ASP A 1 100 ? -22.761 4.631 -5.442 1.00 94.50 100 ASP A N 1
ATOM 787 C CA . ASP A 1 100 ? -22.604 5.196 -6.784 1.00 94.50 100 ASP A CA 1
ATOM 788 C C . ASP A 1 100 ? -23.128 4.250 -7.880 1.00 94.50 100 ASP A C 1
ATOM 790 O O . ASP A 1 100 ? -22.983 4.526 -9.074 1.00 94.50 100 ASP A O 1
ATOM 794 N N . GLY A 1 101 ? -23.727 3.117 -7.501 1.00 95.56 101 GLY A N 1
ATOM 795 C CA . GLY A 1 101 ? -24.236 2.124 -8.441 1.00 95.56 101 GLY A CA 1
ATOM 796 C C . GLY A 1 101 ? -23.138 1.306 -9.128 1.00 95.56 101 GLY A C 1
ATOM 797 O O . GLY A 1 101 ? -23.382 0.744 -10.200 1.00 95.56 101 GLY A O 1
ATOM 798 N N . ARG A 1 102 ? -21.939 1.210 -8.544 1.00 94.88 102 ARG A N 1
ATOM 799 C CA . ARG A 1 102 ? -20.823 0.410 -9.071 1.00 94.88 102 ARG A CA 1
ATOM 800 C C . ARG A 1 102 ? -20.698 -0.921 -8.325 1.00 94.88 102 ARG A C 1
ATOM 802 O O . ARG A 1 102 ? -20.980 -0.971 -7.128 1.00 94.88 102 ARG A O 1
ATOM 809 N N . PRO A 1 103 ? -20.300 -2.016 -9.000 1.00 96.25 103 PRO A N 1
ATOM 810 C CA . PRO A 1 103 ? -19.914 -3.229 -8.290 1.00 96.25 103 PRO A CA 1
ATOM 811 C C . PRO A 1 103 ? -18.647 -2.983 -7.458 1.00 96.25 103 PRO A C 1
ATOM 813 O O . PRO A 1 103 ? -17.899 -2.050 -7.765 1.00 96.25 103 PRO A O 1
ATOM 816 N N . PRO A 1 104 ? -18.366 -3.822 -6.441 1.00 94.69 104 PRO A N 1
ATOM 817 C CA . PRO A 1 104 ? -17.078 -3.806 -5.764 1.00 94.69 104 PRO A CA 1
ATOM 818 C C . PRO A 1 104 ? -15.939 -3.876 -6.784 1.00 94.69 104 PRO A C 1
ATOM 820 O O . PRO A 1 104 ? -15.963 -4.710 -7.691 1.00 94.69 104 PRO A O 1
ATOM 823 N N . ARG A 1 105 ? -14.962 -2.982 -6.638 1.00 94.38 105 ARG A N 1
ATOM 824 C CA . ARG A 1 105 ? -13.765 -2.925 -7.477 1.00 94.38 105 ARG A CA 1
ATOM 825 C C . ARG A 1 105 ? -12.563 -3.352 -6.666 1.00 94.38 105 ARG A C 1
ATOM 827 O O . ARG A 1 105 ? -12.388 -2.895 -5.539 1.00 94.38 105 ARG A O 1
ATOM 834 N N . HIS A 1 106 ? -11.743 -4.217 -7.244 1.00 94.62 106 HIS A N 1
ATOM 835 C CA . HIS A 1 106 ? -10.478 -4.599 -6.638 1.00 94.62 106 HIS A CA 1
ATOM 836 C C . HIS A 1 106 ? -9.320 -3.827 -7.269 1.00 94.62 106 HIS A C 1
ATOM 838 O O . HIS A 1 106 ? -9.205 -3.784 -8.494 1.00 94.62 106 HIS A O 1
ATOM 844 N N . THR A 1 107 ? -8.455 -3.249 -6.439 1.00 94.69 107 THR A N 1
ATOM 845 C CA . THR A 1 107 ? -7.240 -2.575 -6.897 1.00 94.69 107 THR A CA 1
ATOM 846 C C . THR A 1 107 ? -6.072 -3.558 -6.863 1.00 94.69 107 THR A C 1
ATOM 848 O O . THR A 1 107 ? -5.667 -4.032 -5.804 1.00 94.69 107 THR A O 1
ATOM 851 N N . PHE A 1 108 ? -5.531 -3.876 -8.033 1.00 96.88 108 PHE A N 1
ATOM 852 C CA . PHE A 1 108 ? -4.410 -4.785 -8.234 1.00 96.88 108 PHE A CA 1
ATOM 853 C C . PHE A 1 108 ? -3.108 -3.979 -8.305 1.00 96.88 108 PHE A C 1
ATOM 855 O O . PHE A 1 108 ? -2.745 -3.486 -9.374 1.00 96.88 108 PHE A O 1
ATOM 862 N N . PHE A 1 109 ? -2.382 -3.843 -7.194 1.00 98.25 109 PHE A N 1
ATOM 863 C CA . PHE A 1 109 ? -1.040 -3.256 -7.239 1.00 98.25 109 PHE A CA 1
ATOM 864 C C . PHE A 1 109 ? -0.068 -4.289 -7.821 1.00 98.25 109 PHE A C 1
ATOM 866 O O . PHE A 1 109 ? 0.303 -5.245 -7.141 1.00 98.25 109 PHE A O 1
ATOM 873 N N . TYR A 1 110 ? 0.285 -4.132 -9.101 1.00 98.25 110 TYR A N 1
ATOM 874 C CA . TYR A 1 110 ? 1.017 -5.143 -9.866 1.00 98.25 110 TYR A CA 1
ATOM 875 C C . TYR A 1 110 ? 2.530 -4.838 -9.889 1.00 98.25 110 TYR A C 1
ATOM 877 O O . TYR A 1 110 ? 2.915 -3.741 -10.318 1.00 98.25 110 TYR A O 1
ATOM 885 N N . PRO A 1 111 ? 3.395 -5.791 -9.485 1.00 97.69 111 PRO A N 1
ATOM 886 C CA . PRO A 1 111 ? 4.839 -5.594 -9.351 1.00 97.69 111 PRO A CA 1
ATOM 887 C C . PRO A 1 111 ? 5.534 -5.393 -10.700 1.00 97.69 111 PRO A C 1
ATOM 889 O O . PRO A 1 111 ? 5.473 -6.280 -11.561 1.00 97.69 111 PRO A O 1
ATOM 892 N N . LEU A 1 112 ? 6.263 -4.285 -10.887 1.00 97.69 112 LEU A N 1
ATOM 893 C CA . LEU A 1 112 ? 6.958 -4.060 -12.164 1.00 97.69 112 LEU A CA 1
ATOM 894 C C . LEU A 1 112 ? 8.032 -5.103 -12.470 1.00 97.69 112 LEU A C 1
ATOM 896 O O . LEU A 1 112 ? 8.244 -5.445 -13.631 1.00 97.69 112 LEU A O 1
ATOM 900 N N . GLU A 1 113 ? 8.699 -5.641 -11.450 1.00 96.06 113 GLU A N 1
ATOM 901 C CA . GLU A 1 113 ? 9.732 -6.659 -11.627 1.00 96.06 113 GLU A CA 1
ATOM 902 C C . GLU A 1 113 ? 9.172 -8.043 -11.996 1.00 96.06 113 GLU A C 1
ATOM 904 O O . GLU A 1 113 ? 9.940 -8.917 -12.392 1.00 96.06 113 GLU A O 1
ATOM 909 N N . GLN A 1 114 ? 7.847 -8.239 -11.921 1.00 96.38 114 GLN A N 1
ATOM 910 C CA . GLN A 1 114 ? 7.162 -9.452 -12.394 1.00 96.38 114 GLN A CA 1
ATOM 911 C C . GLN A 1 114 ? 6.225 -9.162 -13.575 1.00 96.38 114 GLN A C 1
ATOM 913 O O . GLN A 1 114 ? 5.223 -9.865 -13.767 1.00 96.38 114 GLN A O 1
ATOM 918 N N . TYR A 1 115 ? 6.525 -8.116 -14.357 1.00 97.69 115 TYR A N 1
ATOM 919 C CA . TYR A 1 115 ? 5.765 -7.765 -15.554 1.00 97.69 115 TYR A CA 1
ATOM 920 C C . TYR A 1 115 ? 5.488 -9.003 -16.416 1.00 97.69 115 TYR A C 1
ATOM 922 O O . TYR A 1 115 ? 6.398 -9.711 -16.851 1.00 97.69 115 TYR A O 1
ATOM 930 N N . ASN A 1 116 ? 4.205 -9.245 -16.672 1.00 98.31 116 ASN A N 1
ATOM 931 C CA . ASN A 1 116 ? 3.744 -10.290 -17.567 1.00 98.31 116 ASN A CA 1
ATOM 932 C C . ASN A 1 116 ? 2.596 -9.722 -18.419 1.00 98.31 116 ASN A C 1
ATOM 934 O O . ASN A 1 116 ? 1.562 -9.346 -17.857 1.00 98.31 116 ASN A O 1
ATOM 938 N N . PRO A 1 117 ? 2.754 -9.653 -19.754 1.00 98.31 117 PRO A N 1
ATOM 939 C CA . PRO A 1 117 ? 1.754 -9.044 -20.620 1.00 98.31 117 PRO A CA 1
ATOM 940 C C . PRO A 1 117 ? 0.425 -9.802 -20.615 1.00 98.31 117 PRO A C 1
ATOM 942 O O . PRO A 1 117 ? -0.615 -9.159 -20.655 1.00 98.31 117 PRO A O 1
ATOM 945 N N . GLU A 1 118 ? 0.435 -11.136 -20.516 1.00 98.31 118 GLU A N 1
ATOM 946 C CA . GLU A 1 118 ? -0.794 -11.943 -20.495 1.00 98.31 118 GLU A CA 1
ATOM 947 C C . GLU A 1 118 ? -1.612 -11.662 -19.233 1.00 98.31 118 GLU A C 1
ATOM 949 O O . GLU A 1 118 ? -2.829 -11.491 -19.302 1.00 98.31 118 GLU A O 1
ATOM 954 N N . HIS A 1 119 ? -0.945 -11.561 -18.078 1.00 98.56 119 HIS A N 1
ATOM 955 C CA . HIS A 1 119 ? -1.614 -11.217 -16.825 1.00 98.56 119 HIS A CA 1
ATOM 956 C C . HIS A 1 119 ? -2.233 -9.818 -16.892 1.00 98.56 119 HIS A C 1
ATOM 958 O O . HIS A 1 119 ? -3.396 -9.641 -16.532 1.00 98.56 119 HIS A O 1
ATOM 964 N N . LEU A 1 120 ? -1.471 -8.827 -17.360 1.00 98.62 120 LEU A N 1
ATOM 965 C CA . LEU A 1 120 ? -1.924 -7.437 -17.419 1.00 98.62 120 LEU A CA 1
ATOM 966 C C . LEU A 1 120 ? -2.995 -7.209 -18.487 1.00 98.62 120 LEU A C 1
ATOM 968 O O . LEU A 1 120 ? -3.924 -6.451 -18.235 1.00 98.62 120 LEU A O 1
ATOM 972 N N . ASP A 1 121 ? -2.930 -7.889 -19.634 1.00 98.69 121 ASP A N 1
ATOM 973 C CA . ASP A 1 121 ? -3.992 -7.846 -20.646 1.00 98.69 121 ASP A CA 1
ATOM 974 C C . ASP A 1 121 ? -5.307 -8.425 -20.088 1.00 98.69 121 ASP A C 1
ATOM 976 O O . ASP A 1 121 ? -6.375 -7.836 -20.279 1.00 98.69 121 ASP A O 1
ATOM 980 N N . ALA A 1 122 ? -5.234 -9.529 -19.334 1.00 98.56 122 ALA A N 1
ATOM 981 C CA . ALA A 1 122 ? -6.396 -10.139 -18.690 1.00 98.56 122 ALA A CA 1
ATOM 982 C C . ALA A 1 122 ? -6.987 -9.249 -17.577 1.00 98.56 122 ALA A C 1
ATOM 984 O O . ALA A 1 122 ? -8.204 -9.069 -17.500 1.00 98.56 122 ALA A O 1
ATOM 985 N N . LEU A 1 123 ? -6.136 -8.640 -16.743 1.00 98.56 123 LEU A N 1
ATOM 986 C CA . LEU A 1 123 ? -6.568 -7.677 -15.725 1.00 98.56 123 LEU A CA 1
ATOM 987 C C . LEU A 1 123 ? -7.139 -6.400 -16.349 1.00 98.56 123 LEU A C 1
ATOM 989 O O . LEU A 1 123 ? -8.139 -5.885 -15.856 1.00 98.56 123 LEU A O 1
ATOM 993 N N . ALA A 1 124 ? -6.565 -5.904 -17.447 1.00 98.62 124 ALA A N 1
ATOM 994 C CA . ALA A 1 124 ? -7.083 -4.735 -18.151 1.00 98.62 124 ALA A CA 1
ATOM 995 C C . ALA A 1 124 ? -8.498 -4.969 -18.684 1.00 98.62 124 ALA A C 1
ATOM 997 O O . ALA A 1 124 ? -9.334 -4.069 -18.621 1.00 98.62 124 ALA A O 1
ATOM 998 N N . GLU A 1 125 ? -8.796 -6.181 -19.152 1.00 98.38 125 GLU A N 1
ATOM 999 C CA . GLU A 1 125 ? -10.153 -6.547 -19.552 1.00 98.38 125 GLU A CA 1
ATOM 1000 C C . GLU A 1 125 ? -11.122 -6.568 -18.363 1.00 98.38 125 GLU A C 1
ATOM 1002 O O . GLU A 1 125 ? -12.197 -5.972 -18.433 1.00 98.38 125 GLU A O 1
ATOM 1007 N N . LEU A 1 126 ? -10.711 -7.142 -17.229 1.00 98.31 126 LEU A N 1
ATOM 1008 C CA . LEU A 1 126 ? -11.494 -7.095 -15.990 1.00 98.31 126 LEU A CA 1
ATOM 1009 C C . LEU A 1 126 ? -11.759 -5.647 -15.523 1.00 98.31 126 LEU A C 1
ATOM 1011 O O . LEU A 1 126 ? -12.870 -5.317 -15.098 1.00 98.31 126 LEU A O 1
ATOM 1015 N N . CYS A 1 127 ? -10.762 -4.765 -15.642 1.00 97.88 127 CYS A N 1
ATOM 1016 C CA . CYS A 1 127 ? -10.890 -3.345 -15.308 1.00 97.88 127 CYS A CA 1
ATOM 1017 C C . CYS A 1 127 ? -11.865 -2.621 -16.248 1.00 97.88 127 CYS A C 1
ATOM 1019 O O . CYS A 1 127 ? -12.722 -1.871 -15.779 1.00 97.88 127 CYS A O 1
ATOM 1021 N N . ARG A 1 128 ? -11.811 -2.885 -17.565 1.00 97.56 128 ARG A N 1
ATOM 1022 C CA . ARG A 1 128 ? -12.760 -2.325 -18.551 1.00 97.56 128 ARG A CA 1
ATOM 1023 C C . ARG A 1 128 ? -14.205 -2.736 -18.281 1.00 97.56 128 ARG A C 1
ATOM 1025 O O . ARG A 1 128 ? -15.112 -1.937 -18.496 1.00 97.56 128 ARG A O 1
ATOM 1032 N N . GLN A 1 129 ? -14.417 -3.940 -17.755 1.00 96.94 129 GLN A N 1
ATOM 1033 C CA . GLN A 1 129 ? -15.731 -4.413 -17.309 1.00 96.94 129 GLN A CA 1
ATOM 1034 C C . GLN A 1 129 ? -16.206 -3.750 -16.000 1.00 96.94 129 GLN A C 1
ATOM 1036 O O . GLN A 1 129 ? -17.336 -3.967 -15.570 1.00 96.94 129 GLN A O 1
ATOM 1041 N N . GLY A 1 130 ? -15.372 -2.912 -15.376 1.00 96.50 130 GLY A N 1
ATOM 1042 C CA . GLY A 1 130 ? -15.718 -2.115 -14.203 1.00 96.50 130 GLY A CA 1
ATOM 1043 C C . GLY A 1 130 ? -15.492 -2.812 -12.863 1.00 96.50 130 GLY A C 1
ATOM 1044 O O . GLY A 1 130 ? -16.003 -2.309 -11.862 1.00 96.50 130 GLY A O 1
ATOM 1045 N N . PHE A 1 131 ? -14.746 -3.923 -12.839 1.00 97.06 131 PHE A N 1
ATOM 1046 C CA . PHE A 1 131 ? -14.514 -4.765 -11.655 1.00 97.06 131 PHE A CA 1
ATOM 1047 C C . PHE A 1 131 ? -13.166 -4.546 -10.962 1.00 97.06 131 PHE A C 1
ATOM 1049 O O . PHE A 1 131 ? -12.895 -5.167 -9.933 1.00 97.06 131 PHE A O 1
ATOM 1056 N N . GLY A 1 132 ? -12.312 -3.670 -11.485 1.00 94.81 132 GLY A N 1
ATOM 1057 C CA . GLY A 1 132 ? -11.031 -3.404 -10.852 1.00 94.81 132 GLY A CA 1
ATOM 1058 C C . GLY A 1 132 ? -10.264 -2.239 -11.442 1.00 94.81 132 GLY A C 1
ATOM 1059 O O . GLY A 1 132 ? -10.709 -1.600 -12.396 1.00 94.81 132 GLY A O 1
ATOM 1060 N N . GLU A 1 133 ? -9.114 -1.994 -10.831 1.00 95.81 133 GLU A N 1
ATOM 1061 C CA . GLU A 1 133 ? -8.117 -0.988 -11.192 1.00 95.81 133 GLU A CA 1
ATOM 1062 C C . GLU A 1 133 ? -6.731 -1.634 -11.056 1.00 95.81 133 GLU A C 1
ATOM 1064 O O . GLU A 1 133 ? -6.545 -2.500 -10.204 1.00 95.81 133 GLU A O 1
ATOM 1069 N N . VAL A 1 134 ? -5.759 -1.255 -11.885 1.00 98.00 134 VAL A N 1
ATOM 1070 C CA . VAL A 1 134 ? -4.363 -1.707 -11.741 1.00 98.00 134 VAL A CA 1
ATOM 1071 C C . VAL A 1 134 ? -3.526 -0.516 -11.318 1.00 98.00 134 VAL A C 1
ATOM 1073 O O . VAL A 1 134 ? -3.633 0.533 -11.942 1.00 98.00 134 VAL A O 1
ATOM 1076 N N . GLU A 1 135 ? -2.686 -0.706 -10.306 1.00 98.38 135 GLU A N 1
ATOM 1077 C CA . GLU A 1 135 ? -1.791 0.311 -9.749 1.00 98.38 135 GLU A CA 1
ATOM 1078 C C . GLU A 1 135 ? -0.353 -0.219 -9.632 1.00 98.38 135 GLU A C 1
ATOM 1080 O O . GLU A 1 135 ? -0.070 -1.377 -9.962 1.00 98.38 135 GLU A O 1
ATOM 1085 N N . VAL A 1 136 ? 0.587 0.624 -9.197 1.00 98.69 136 VAL A N 1
ATOM 1086 C CA . VAL A 1 136 ? 2.022 0.308 -9.234 1.00 98.69 136 VAL A CA 1
ATOM 1087 C C . VAL A 1 136 ? 2.503 -0.291 -7.916 1.00 98.69 136 VAL A C 1
ATOM 1089 O O . VAL A 1 136 ? 2.357 0.289 -6.843 1.00 98.69 136 VAL A O 1
ATOM 1092 N N . HIS A 1 137 ? 3.177 -1.432 -8.013 1.00 98.31 137 HIS A N 1
ATOM 1093 C CA . HIS A 1 137 ? 3.901 -2.065 -6.913 1.00 98.31 137 HIS A CA 1
ATOM 1094 C C . HIS A 1 137 ? 5.356 -2.282 -7.315 1.00 98.31 137 HIS A C 1
ATOM 1096 O O . HIS A 1 137 ? 5.640 -2.565 -8.478 1.00 98.31 137 HIS A O 1
ATOM 1102 N N . LEU A 1 138 ? 6.280 -2.118 -6.367 1.00 98.31 138 LEU A N 1
ATOM 1103 C CA . LEU A 1 138 ? 7.707 -2.333 -6.597 1.00 98.31 138 LEU A CA 1
ATOM 1104 C C . LEU A 1 138 ? 8.407 -2.974 -5.402 1.00 98.31 138 LEU A C 1
ATOM 1106 O O . LEU A 1 138 ? 8.377 -2.430 -4.297 1.00 98.31 138 LEU A O 1
ATOM 1110 N N . HIS A 1 139 ? 9.147 -4.055 -5.649 1.00 97.56 139 HIS A N 1
ATOM 1111 C CA . HIS A 1 139 ? 10.257 -4.455 -4.784 1.00 97.56 139 HIS A CA 1
ATOM 1112 C C . HIS A 1 139 ? 11.573 -3.928 -5.348 1.00 97.56 139 HIS A C 1
ATOM 1114 O O . HIS A 1 139 ? 11.936 -4.209 -6.493 1.00 97.56 139 HIS A O 1
ATOM 1120 N N . HIS A 1 140 ? 12.333 -3.210 -4.528 1.00 96.31 140 HIS A N 1
ATOM 1121 C CA . HIS A 1 140 ? 13.668 -2.753 -4.899 1.00 96.31 140 HIS A CA 1
ATOM 1122 C C . HIS A 1 140 ? 14.631 -2.779 -3.716 1.00 96.31 140 HIS A C 1
ATOM 1124 O O . HIS A 1 140 ? 14.219 -2.824 -2.559 1.00 96.31 140 HIS A O 1
ATOM 1130 N N . GLU A 1 141 ? 15.921 -2.853 -4.022 1.00 95.25 141 GLU A N 1
ATOM 1131 C CA . GLU A 1 141 ? 17.016 -2.930 -3.060 1.00 95.25 141 GLU A CA 1
ATOM 1132 C C . GLU A 1 141 ? 18.243 -2.278 -3.695 1.00 95.25 141 GLU A C 1
ATOM 1134 O O . GLU A 1 141 ? 18.736 -2.758 -4.715 1.00 95.25 141 GLU A O 1
ATOM 1139 N N . GLY A 1 142 ? 18.753 -1.222 -3.065 1.00 89.62 142 GLY A N 1
ATOM 1140 C CA . GLY A 1 142 ? 19.982 -0.557 -3.486 1.00 89.62 142 GLY A CA 1
ATOM 1141 C C . GLY A 1 142 ? 19.856 0.234 -4.789 1.00 89.62 142 GLY A C 1
ATOM 1142 O O . GLY A 1 142 ? 20.876 0.439 -5.445 1.00 89.62 142 GLY A O 1
ATOM 1143 N N . ASP A 1 143 ? 18.646 0.666 -5.165 1.00 93.19 143 ASP A N 1
ATOM 1144 C CA . ASP A 1 143 ? 18.454 1.570 -6.306 1.00 93.19 143 ASP A CA 1
ATOM 1145 C C . ASP A 1 143 ? 19.075 2.950 -6.005 1.00 93.19 143 ASP A C 1
ATOM 1147 O O . ASP A 1 143 ? 19.115 3.400 -4.856 1.00 93.19 143 ASP A O 1
ATOM 1151 N N . THR A 1 144 ? 19.533 3.656 -7.045 1.00 96.44 144 THR A N 1
ATOM 1152 C CA . THR A 1 144 ? 19.784 5.107 -6.970 1.00 96.44 144 THR A CA 1
ATOM 1153 C C . THR A 1 144 ? 18.501 5.900 -7.260 1.00 96.44 144 THR A C 1
ATOM 1155 O O . THR A 1 144 ? 17.593 5.379 -7.920 1.00 96.44 144 THR A O 1
ATOM 1158 N N . PRO A 1 145 ? 18.413 7.181 -6.846 1.00 97.94 145 PRO A N 1
ATOM 1159 C CA . PRO A 1 145 ? 17.292 8.060 -7.192 1.00 97.94 145 PRO A CA 1
ATOM 1160 C C . PRO A 1 145 ? 16.944 8.071 -8.692 1.00 97.94 145 PRO A C 1
ATOM 1162 O O . PRO A 1 145 ? 15.775 8.041 -9.082 1.00 97.94 145 PRO A O 1
ATOM 1165 N N . GLU A 1 146 ? 17.961 8.084 -9.554 1.00 98.38 146 GLU A N 1
ATOM 1166 C CA . GLU A 1 146 ? 17.812 8.121 -11.010 1.00 98.38 146 GLU A CA 1
ATOM 1167 C C . GLU A 1 146 ? 17.263 6.800 -11.554 1.00 98.38 146 GLU A C 1
ATOM 1169 O O . GLU A 1 146 ? 16.389 6.807 -12.424 1.00 98.38 146 GLU A O 1
ATOM 1174 N N . GLN A 1 147 ? 17.747 5.669 -11.030 1.00 97.94 147 GLN A N 1
ATOM 1175 C CA . GLN A 1 147 ? 17.275 4.338 -11.413 1.00 97.94 147 GLN A CA 1
ATOM 1176 C C . GLN A 1 147 ? 15.812 4.144 -11.021 1.00 97.94 147 GLN A C 1
ATOM 1178 O O . GLN A 1 147 ? 15.006 3.749 -11.867 1.00 97.94 147 GLN A O 1
ATOM 1183 N N . LEU A 1 148 ? 15.453 4.487 -9.779 1.00 98.44 148 LEU A N 1
ATOM 1184 C CA . LEU A 1 148 ? 14.078 4.396 -9.295 1.00 98.44 148 LEU A CA 1
ATOM 1185 C C . LEU A 1 148 ? 13.134 5.230 -10.170 1.00 98.44 148 LEU A C 1
ATOM 1187 O O . LEU A 1 148 ? 12.131 4.720 -10.675 1.00 98.44 148 LEU A O 1
ATOM 1191 N N . ARG A 1 149 ? 13.498 6.492 -10.436 1.00 98.81 149 ARG A N 1
ATOM 1192 C CA . ARG A 1 149 ? 12.723 7.385 -11.308 1.00 98.81 149 ARG A CA 1
ATOM 1193 C C . ARG A 1 149 ? 12.534 6.802 -12.706 1.00 98.81 149 ARG A C 1
ATOM 1195 O O . ARG A 1 149 ? 11.413 6.782 -13.214 1.00 98.81 149 ARG A O 1
ATOM 1202 N N . ALA A 1 150 ? 13.610 6.325 -13.330 1.00 98.62 150 ALA A N 1
ATOM 1203 C CA . ALA A 1 150 ? 13.555 5.764 -14.676 1.00 98.62 150 ALA A CA 1
ATOM 1204 C C . ALA A 1 150 ? 12.640 4.531 -14.745 1.00 98.62 150 ALA A C 1
ATOM 1206 O O . ALA A 1 150 ? 11.838 4.412 -15.673 1.00 98.62 150 ALA A O 1
ATOM 1207 N N . ARG A 1 151 ? 12.713 3.644 -13.743 1.00 98.50 151 ARG A N 1
ATOM 1208 C CA . ARG A 1 151 ? 11.869 2.443 -13.650 1.00 98.50 151 ARG A CA 1
ATOM 1209 C C . ARG A 1 151 ? 10.389 2.792 -13.499 1.00 98.50 151 ARG A C 1
ATOM 1211 O O . ARG A 1 151 ? 9.569 2.229 -14.222 1.00 98.50 151 ARG A O 1
ATOM 1218 N N . LEU A 1 152 ? 10.052 3.733 -12.615 1.00 98.81 152 LEU A N 1
ATOM 1219 C CA . LEU A 1 152 ? 8.669 4.173 -12.391 1.00 98.81 152 LEU A CA 1
ATOM 1220 C C . LEU A 1 152 ? 8.064 4.815 -13.645 1.00 98.81 152 LEU A C 1
ATOM 1222 O O . LEU A 1 152 ? 6.962 4.445 -14.051 1.00 98.81 152 LEU A O 1
ATOM 1226 N N . ILE A 1 153 ? 8.804 5.715 -14.305 1.00 98.81 153 ILE A N 1
ATOM 1227 C CA . ILE A 1 153 ? 8.358 6.353 -1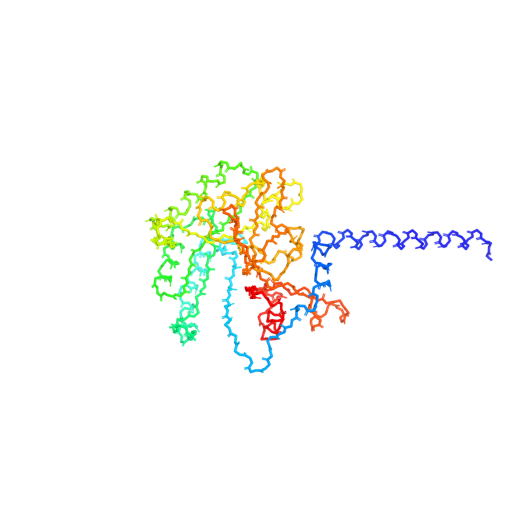5.553 1.00 98.81 153 ILE A CA 1
ATOM 1228 C C . ILE A 1 153 ? 8.145 5.305 -16.649 1.00 98.81 153 ILE A C 1
ATOM 1230 O O . ILE A 1 153 ? 7.099 5.297 -17.297 1.00 98.81 153 ILE A O 1
ATOM 1234 N N . ALA A 1 154 ? 9.110 4.404 -16.851 1.00 98.75 154 ALA A N 1
ATOM 1235 C CA . ALA A 1 154 ? 9.000 3.370 -17.874 1.00 98.75 154 ALA A CA 1
ATOM 1236 C C . ALA A 1 154 ? 7.796 2.451 -17.625 1.00 98.75 154 ALA A C 1
ATOM 1238 O O . ALA A 1 154 ? 7.063 2.124 -18.558 1.00 98.75 154 ALA A O 1
ATOM 1239 N N . TYR A 1 155 ? 7.564 2.060 -16.370 1.00 98.75 155 TYR A N 1
ATOM 1240 C CA . TYR A 1 155 ? 6.482 1.148 -16.029 1.00 98.75 155 TYR A CA 1
ATOM 1241 C C . TYR A 1 155 ? 5.097 1.795 -16.125 1.00 98.75 155 TYR A C 1
ATOM 1243 O O . TYR A 1 155 ? 4.201 1.199 -16.724 1.00 98.75 155 TYR A O 1
ATOM 1251 N N . LYS A 1 156 ? 4.908 3.027 -15.627 1.00 98.56 156 LYS A N 1
ATOM 1252 C CA . LYS A 1 156 ? 3.610 3.712 -15.765 1.00 98.56 156 LYS A CA 1
ATOM 1253 C C . LYS A 1 156 ? 3.253 3.959 -17.235 1.00 98.56 156 LYS A C 1
ATOM 1255 O O . LYS A 1 156 ? 2.102 3.804 -17.633 1.00 98.56 156 LYS A O 1
ATOM 1260 N N . GLU A 1 157 ? 4.248 4.278 -18.067 1.00 98.69 157 GLU A N 1
ATOM 1261 C CA . GLU A 1 157 ? 4.058 4.451 -19.509 1.00 98.69 157 GLU A CA 1
ATOM 1262 C C . GLU A 1 157 ? 3.740 3.126 -20.204 1.00 98.69 157 GLU A C 1
ATOM 1264 O O . GLU A 1 157 ? 2.888 3.086 -21.092 1.00 98.69 157 GLU A O 1
ATOM 1269 N N . LEU A 1 158 ? 4.369 2.026 -19.783 1.00 98.75 158 LEU A N 1
ATOM 1270 C CA . LEU A 1 158 ? 4.055 0.686 -20.273 1.00 98.75 158 LEU A CA 1
ATOM 1271 C C . LEU A 1 158 ? 2.606 0.300 -19.950 1.00 98.75 158 LEU A C 1
ATOM 1273 O O . LEU A 1 158 ? 1.864 -0.073 -20.859 1.00 98.75 158 LEU A O 1
ATOM 1277 N N . LEU A 1 159 ? 2.184 0.440 -18.689 1.00 98.75 159 LEU A N 1
ATOM 1278 C CA . LEU A 1 159 ? 0.809 0.165 -18.261 1.00 98.75 159 LEU A CA 1
ATOM 1279 C C . LEU A 1 159 ? -0.200 0.993 -19.068 1.00 98.75 159 LEU A C 1
ATOM 1281 O O . LEU A 1 159 ? -1.151 0.440 -19.630 1.00 98.75 159 LEU A O 1
ATOM 1285 N N . ALA A 1 160 ? 0.052 2.293 -19.215 1.00 98.50 160 ALA A N 1
ATOM 1286 C CA . ALA A 1 160 ? -0.840 3.180 -19.947 1.00 98.50 160 ALA A CA 1
ATOM 1287 C C . ALA A 1 160 ? -0.890 2.907 -21.448 1.00 98.50 160 ALA A C 1
ATOM 1289 O O . ALA A 1 160 ? -1.972 2.759 -22.016 1.00 98.50 160 ALA A O 1
ATOM 1290 N N . ARG A 1 161 ? 0.261 2.828 -22.117 1.00 98.12 161 ARG A N 1
ATOM 1291 C CA . ARG A 1 161 ? 0.304 2.758 -23.583 1.00 98.12 161 ARG A CA 1
ATOM 1292 C C . ARG A 1 161 ? 0.028 1.360 -24.120 1.00 98.12 161 ARG A C 1
ATOM 1294 O O . ARG A 1 161 ? -0.638 1.244 -25.145 1.00 98.12 161 ARG A O 1
ATOM 1301 N N . ARG A 1 162 ? 0.536 0.305 -23.470 1.00 98.31 162 ARG A N 1
ATOM 1302 C CA . ARG A 1 162 ? 0.379 -1.076 -23.961 1.00 98.31 162 ARG A CA 1
ATOM 1303 C C . ARG A 1 162 ? -0.936 -1.706 -23.520 1.00 98.31 162 ARG A C 1
ATOM 1305 O O . ARG A 1 162 ? -1.509 -2.469 -24.297 1.00 98.31 162 ARG A O 1
ATOM 1312 N N . HIS A 1 163 ? -1.388 -1.423 -22.302 1.00 98.56 163 HIS A N 1
ATOM 1313 C CA . HIS A 1 163 ? -2.545 -2.109 -21.718 1.00 98.56 163 HIS A CA 1
ATOM 1314 C C . HIS A 1 163 ? -3.784 -1.214 -21.590 1.00 98.56 163 HIS A C 1
ATOM 1316 O O . HIS A 1 163 ? -4.878 -1.727 -21.351 1.00 98.56 163 HIS A O 1
ATOM 1322 N N . GLY A 1 164 ? -3.642 0.104 -21.780 1.00 98.12 164 GLY A N 1
ATOM 1323 C CA . GLY A 1 164 ? -4.732 1.055 -21.547 1.00 98.12 164 GLY A CA 1
ATOM 1324 C C . GLY A 1 164 ? -5.112 1.155 -20.068 1.00 98.12 164 GLY A C 1
ATOM 1325 O O . GLY A 1 164 ? -6.271 1.415 -19.754 1.00 98.12 164 GLY A O 1
ATOM 1326 N N . LEU A 1 165 ? -4.158 0.874 -19.177 1.00 98.12 165 LEU A N 1
ATOM 1327 C CA . LEU A 1 165 ? -4.304 0.962 -17.724 1.00 98.12 165 LEU A CA 1
ATOM 1328 C C . LEU A 1 165 ? -3.856 2.342 -17.218 1.00 98.12 165 LEU A C 1
ATOM 1330 O O . LEU A 1 165 ? -3.269 3.113 -17.964 1.00 98.12 165 LEU A O 1
ATOM 1334 N N . LEU A 1 166 ? -4.085 2.626 -15.936 1.00 98.25 166 LEU A N 1
ATOM 1335 C CA . LEU A 1 166 ? -3.800 3.902 -15.266 1.00 98.25 166 LEU A CA 1
ATOM 1336 C C . LEU A 1 166 ? -4.603 5.114 -15.784 1.00 98.25 166 LEU A C 1
ATOM 1338 O O . LEU A 1 166 ? -4.751 5.333 -16.990 1.00 98.25 166 LEU A O 1
ATOM 1342 N N . PRO A 1 167 ? -5.128 5.949 -14.874 1.00 96.75 167 PRO A N 1
ATOM 1343 C CA . PRO A 1 167 ? -5.825 7.165 -15.254 1.00 96.75 167 PRO A CA 1
ATOM 1344 C C . PRO A 1 167 ? -4.858 8.272 -15.698 1.00 96.75 167 PRO A C 1
ATOM 1346 O O . PRO A 1 167 ? -3.656 8.263 -15.423 1.00 96.75 167 PRO A O 1
ATOM 1349 N N . ARG A 1 168 ? -5.428 9.282 -16.360 1.00 97.12 168 ARG A N 1
ATOM 1350 C CA . ARG A 1 168 ? -4.765 10.564 -16.614 1.00 97.12 168 ARG A CA 1
ATOM 1351 C C . ARG A 1 168 ? -5.401 11.657 -15.771 1.00 97.12 168 ARG A C 1
ATOM 1353 O O . ARG A 1 168 ? -6.629 11.733 -15.685 1.00 97.12 168 ARG A O 1
ATOM 1360 N N . GLU A 1 169 ? -4.576 12.506 -15.176 1.00 95.31 169 GLU A N 1
ATOM 1361 C CA . GLU A 1 169 ? -5.044 13.703 -14.481 1.00 95.31 169 GLU A CA 1
ATOM 1362 C C . GLU A 1 169 ? -5.665 14.680 -15.498 1.00 95.31 169 GLU A C 1
ATOM 1364 O O . GLU A 1 169 ? -5.178 14.832 -16.621 1.00 95.31 169 GLU A O 1
ATOM 1369 N N . LYS A 1 170 ? -6.820 15.268 -15.159 1.00 93.88 170 LYS A N 1
ATOM 1370 C CA . LYS A 1 170 ? -7.692 15.932 -16.146 1.00 93.88 170 LYS A CA 1
ATOM 1371 C C . LYS A 1 170 ? -7.119 17.243 -16.682 1.00 93.88 170 LYS A C 1
ATOM 1373 O O . LYS A 1 170 ? -7.477 17.639 -17.787 1.00 93.88 170 LYS A O 1
ATOM 1378 N N . GLN A 1 171 ? -6.312 17.940 -15.893 1.00 92.62 171 GLN A N 1
ATOM 1379 C CA . GLN A 1 171 ? -5.824 19.282 -16.191 1.00 92.62 171 GLN A CA 1
ATOM 1380 C C . GLN A 1 171 ? -4.520 19.239 -16.994 1.00 92.62 171 GLN A C 1
ATOM 1382 O O . GLN A 1 171 ? -4.321 20.037 -17.905 1.00 92.62 171 GLN A O 1
ATOM 1387 N N . THR A 1 172 ? -3.647 18.300 -16.658 1.00 94.12 172 THR A N 1
ATOM 1388 C CA . THR A 1 172 ? -2.289 18.144 -17.180 1.00 94.12 172 THR A CA 1
ATOM 1389 C C . THR A 1 172 ? -2.194 17.038 -18.227 1.00 94.12 172 THR A C 1
ATOM 1391 O O . THR A 1 172 ? -1.297 17.067 -19.066 1.00 94.12 172 THR A O 1
ATOM 1394 N N . GLY A 1 173 ? -3.110 16.062 -18.205 1.00 95.56 173 GLY A N 1
ATOM 1395 C CA . GLY A 1 173 ? -3.044 14.861 -19.039 1.00 95.56 173 GLY A CA 1
ATOM 1396 C C . GLY A 1 173 ? -1.997 13.841 -18.577 1.00 95.56 173 GLY A C 1
ATOM 1397 O O . GLY A 1 173 ? -1.791 12.832 -19.265 1.00 95.56 173 GLY A O 1
ATOM 1398 N N . GLU A 1 174 ? -1.347 14.085 -17.436 1.00 96.62 174 GLU A N 1
ATOM 1399 C CA . GLU A 1 174 ? -0.272 13.248 -16.912 1.00 96.62 174 GLU A CA 1
ATOM 1400 C C . GLU A 1 174 ? -0.801 11.886 -16.460 1.00 96.62 174 GLU A C 1
ATOM 1402 O O . GLU A 1 174 ? -1.871 11.797 -15.856 1.00 96.62 174 GLU A O 1
ATOM 1407 N N . ILE A 1 175 ? -0.058 10.815 -16.756 1.00 98.44 175 ILE A N 1
ATOM 1408 C CA . ILE A 1 175 ? -0.373 9.476 -16.235 1.00 98.44 175 ILE A CA 1
ATOM 1409 C C . ILE A 1 175 ? -0.067 9.474 -14.743 1.00 98.44 175 ILE A C 1
ATOM 1411 O O . ILE A 1 175 ? 1.088 9.694 -14.357 1.00 98.44 175 ILE A O 1
ATOM 1415 N N . VAL A 1 176 ? -1.083 9.178 -13.937 1.00 98.50 176 VAL A N 1
ATOM 1416 C CA . VAL A 1 176 ? -0.979 9.113 -12.477 1.00 98.50 176 VAL A CA 1
ATOM 1417 C C . VAL A 1 176 ? -1.276 7.709 -11.972 1.00 98.50 176 VAL A C 1
ATOM 1419 O O . VAL A 1 176 ? -1.953 6.935 -12.646 1.00 98.50 176 VAL A O 1
ATOM 1422 N N . TYR A 1 177 ? -0.743 7.378 -10.801 1.00 98.75 177 TYR A N 1
ATOM 1423 C CA . TYR A 1 177 ? -0.868 6.046 -10.212 1.00 98.75 177 TYR A CA 1
ATOM 1424 C C . TYR A 1 177 ? -0.840 6.090 -8.679 1.00 98.75 177 TYR A C 1
ATOM 1426 O O . TYR A 1 177 ? -0.341 7.040 -8.079 1.00 98.75 177 TYR A O 1
ATOM 1434 N N . GLY A 1 178 ? -1.376 5.064 -8.037 1.00 98.56 178 GLY A N 1
ATOM 1435 C CA . GLY A 1 178 ? -1.183 4.752 -6.629 1.00 98.56 178 GLY A CA 1
ATOM 1436 C C . GLY A 1 178 ? 0.003 3.808 -6.460 1.00 98.56 178 GLY A C 1
ATOM 1437 O O . GLY A 1 178 ? 0.286 2.983 -7.333 1.00 98.56 178 GLY A O 1
ATOM 1438 N N . PHE A 1 179 ? 0.701 3.910 -5.332 1.00 98.69 179 PHE A N 1
ATOM 1439 C CA . PHE A 1 179 ? 1.896 3.111 -5.072 1.00 98.69 179 PHE A CA 1
ATOM 1440 C C . PHE A 1 179 ? 1.776 2.247 -3.818 1.00 98.69 179 PHE A C 1
ATOM 1442 O O . PHE A 1 179 ? 1.253 2.685 -2.793 1.00 98.69 179 PHE A O 1
ATOM 1449 N N . ILE A 1 180 ? 2.330 1.037 -3.893 1.00 97.94 180 ILE A N 1
ATOM 1450 C CA . ILE A 1 180 ? 2.705 0.248 -2.720 1.00 97.94 180 ILE A CA 1
ATOM 1451 C C . ILE A 1 180 ? 4.168 -0.170 -2.830 1.00 97.94 180 ILE A C 1
ATOM 1453 O O . ILE A 1 180 ? 4.601 -0.784 -3.811 1.00 97.94 180 ILE A O 1
ATOM 1457 N N . HIS A 1 181 ? 4.906 0.052 -1.749 1.00 98.06 181 HIS A N 1
ATOM 1458 C CA . HIS A 1 181 ? 6.248 -0.471 -1.595 1.00 98.06 181 HIS A CA 1
ATOM 1459 C C . HIS A 1 181 ? 6.207 -1.962 -1.222 1.00 98.06 181 HIS A C 1
ATOM 1461 O O . HIS A 1 181 ? 5.726 -2.352 -0.155 1.00 98.06 181 HIS A O 1
ATOM 1467 N N . GLY A 1 182 ? 6.774 -2.820 -2.070 1.00 96.25 182 GLY A N 1
ATOM 1468 C CA . GLY A 1 182 ? 6.759 -4.279 -1.917 1.00 96.25 182 GLY A CA 1
ATOM 1469 C C . GLY A 1 182 ? 7.445 -4.778 -0.649 1.00 96.25 182 GLY A C 1
ATOM 1470 O O . GLY A 1 182 ? 6.923 -5.615 0.075 1.00 96.25 182 GLY A O 1
ATOM 1471 N N . ASN A 1 183 ? 8.580 -4.171 -0.304 1.00 96.31 183 ASN A N 1
ATOM 1472 C CA . ASN A 1 183 ? 9.303 -4.492 0.930 1.00 96.31 183 ASN A CA 1
ATOM 1473 C C . ASN A 1 183 ? 8.788 -3.767 2.190 1.00 96.31 183 ASN A C 1
ATOM 1475 O O . ASN A 1 183 ? 9.460 -3.802 3.221 1.00 96.31 183 ASN A O 1
ATOM 1479 N N . TRP A 1 184 ? 7.681 -3.020 2.095 1.00 96.31 184 TRP A N 1
ATOM 1480 C CA . TRP A 1 184 ? 7.189 -2.079 3.120 1.00 96.31 184 TRP A CA 1
ATOM 1481 C C . TRP A 1 184 ? 8.162 -0.959 3.527 1.00 96.31 184 TRP A C 1
ATOM 1483 O O . TRP A 1 184 ? 7.864 -0.160 4.413 1.00 96.31 184 TRP A O 1
ATOM 1493 N N . ALA A 1 185 ? 9.328 -0.888 2.888 1.00 97.06 185 ALA A N 1
ATOM 1494 C CA . ALA A 1 185 ? 10.459 -0.067 3.286 1.00 97.06 185 ALA A CA 1
ATOM 1495 C C . ALA A 1 185 ? 10.472 1.310 2.614 1.00 97.06 185 ALA A C 1
ATOM 1497 O O . ALA A 1 185 ? 11.558 1.848 2.403 1.00 97.06 185 ALA A O 1
ATOM 1498 N N . LEU A 1 186 ? 9.282 1.878 2.350 1.00 98.00 186 LEU A N 1
ATOM 1499 C CA . LEU A 1 186 ? 9.109 3.193 1.725 1.00 98.00 186 LEU A CA 1
ATOM 1500 C C . LEU A 1 186 ? 10.098 4.194 2.306 1.00 98.00 186 LEU A C 1
ATOM 1502 O O . LEU A 1 186 ? 10.252 4.248 3.529 1.00 98.00 186 LEU A O 1
ATOM 1506 N N . ASP A 1 187 ? 10.739 4.965 1.440 1.00 97.81 187 ASP A N 1
ATOM 1507 C CA . ASP A 1 187 ? 11.677 6.017 1.793 1.00 97.81 187 ASP A CA 1
ATOM 1508 C C . ASP A 1 187 ? 12.791 5.510 2.715 1.00 97.81 187 ASP A C 1
ATOM 1510 O O . ASP A 1 187 ? 13.028 5.994 3.826 1.00 97.81 187 ASP A O 1
ATOM 1514 N N . ASN A 1 188 ? 13.401 4.408 2.277 1.00 96.94 188 ASN A N 1
ATOM 1515 C CA . ASN A 1 188 ? 14.534 3.754 2.916 1.00 96.94 188 ASN A CA 1
ATOM 1516 C C . ASN A 1 188 ? 14.339 3.466 4.418 1.00 96.94 188 ASN A C 1
ATOM 1518 O O . ASN A 1 188 ? 15.255 3.573 5.238 1.00 96.94 188 ASN A O 1
ATOM 1522 N N . SER A 1 189 ? 13.110 3.116 4.805 1.00 95.81 189 SER A N 1
ATOM 1523 C CA . SER A 1 189 ? 12.693 3.119 6.214 1.00 95.81 189 SER A CA 1
ATOM 1524 C C . SER A 1 189 ? 13.076 1.885 7.024 1.00 95.81 189 SER A C 1
ATOM 1526 O O . SER A 1 189 ? 12.974 1.901 8.263 1.00 95.81 189 SER A O 1
ATOM 1528 N N . LEU A 1 190 ? 13.514 0.816 6.358 1.00 93.56 190 LEU A N 1
ATOM 1529 C CA . LEU A 1 190 ? 14.017 -0.377 7.025 1.00 93.56 190 LEU A CA 1
ATOM 1530 C C . LEU A 1 190 ? 15.439 -0.112 7.570 1.00 93.56 190 LEU A C 1
ATOM 1532 O O . LEU A 1 190 ? 16.263 0.511 6.898 1.00 93.56 190 LEU A O 1
ATOM 1536 N N . PRO A 1 191 ? 15.781 -0.574 8.791 1.00 88.06 191 PRO A N 1
ATOM 1537 C CA . PRO A 1 191 ? 17.104 -0.339 9.362 1.00 88.06 191 PRO A CA 1
ATOM 1538 C C . PRO A 1 191 ? 18.257 -0.816 8.466 1.00 88.06 191 PRO A C 1
ATOM 1540 O O . PRO A 1 191 ? 18.184 -1.882 7.854 1.00 88.06 191 PRO A O 1
ATOM 1543 N N . ASN A 1 192 ? 19.358 -0.059 8.491 1.00 86.38 192 ASN A N 1
ATOM 1544 C CA . ASN A 1 192 ? 20.582 -0.274 7.705 1.00 86.38 192 ASN A CA 1
ATOM 1545 C C . ASN A 1 192 ? 20.439 -0.033 6.192 1.00 86.38 192 ASN A C 1
ATOM 1547 O O . ASN A 1 192 ? 21.284 -0.501 5.436 1.00 86.38 192 ASN A O 1
ATOM 1551 N N . GLY A 1 193 ? 19.398 0.684 5.756 1.00 84.31 193 GLY A N 1
ATOM 1552 C CA . GLY A 1 193 ? 19.228 1.079 4.354 1.00 84.31 193 GLY A CA 1
ATOM 1553 C C . GLY A 1 193 ? 18.879 -0.077 3.413 1.00 84.31 193 GLY A C 1
ATOM 1554 O O . GLY A 1 193 ? 19.152 -0.015 2.218 1.00 84.31 193 GLY A O 1
ATOM 1555 N N . ARG A 1 194 ? 18.347 -1.169 3.970 1.00 89.38 194 ARG A N 1
ATOM 1556 C CA . ARG A 1 194 ? 17.976 -2.368 3.218 1.00 89.38 194 ARG A CA 1
ATOM 1557 C C . ARG A 1 194 ? 16.618 -2.199 2.552 1.00 89.38 194 ARG A C 1
ATOM 1559 O O . ARG A 1 194 ? 15.759 -1.476 3.047 1.00 89.38 194 ARG A O 1
ATOM 1566 N N . CYS A 1 195 ? 16.400 -2.972 1.501 1.00 91.38 195 CYS A N 1
ATOM 1567 C CA . CYS A 1 195 ? 15.113 -3.169 0.843 1.00 91.38 195 CYS A CA 1
ATOM 1568 C C . CYS A 1 195 ? 14.481 -1.897 0.255 1.00 91.38 195 CYS A C 1
ATOM 1570 O O . CYS A 1 195 ? 13.262 -1.861 0.091 1.00 91.38 195 CYS A O 1
ATOM 1572 N N . CYS A 1 196 ? 15.311 -0.892 -0.047 1.00 92.12 196 CYS A N 1
ATOM 1573 C CA . CYS A 1 196 ? 14.982 0.319 -0.804 1.00 92.12 196 CYS A CA 1
ATOM 1574 C C . CYS A 1 196 ? 16.293 0.968 -1.305 1.00 92.12 196 CYS A C 1
ATOM 1576 O O . CYS A 1 196 ? 16.749 0.658 -2.402 1.00 92.12 196 CYS A O 1
ATOM 1578 N N . GLY A 1 197 ? 16.977 1.758 -0.464 1.00 91.62 197 GLY A N 1
ATOM 1579 C CA . GLY A 1 197 ? 18.239 2.446 -0.785 1.0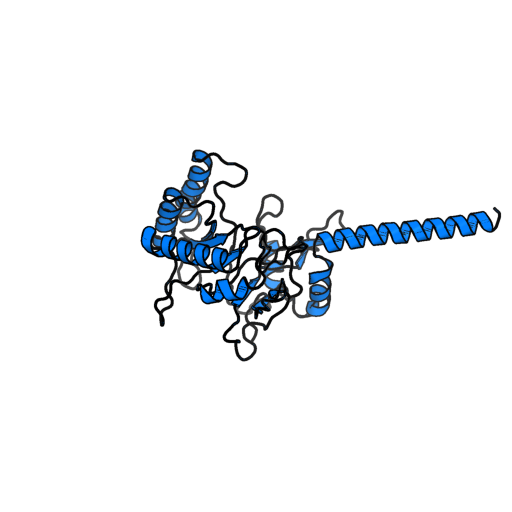0 91.62 197 GLY A CA 1
ATOM 1580 C C . GLY A 1 197 ? 18.110 3.937 -1.134 1.00 91.62 197 GLY A C 1
ATOM 1581 O O . GLY A 1 197 ? 19.129 4.612 -1.268 1.00 91.62 197 GLY A O 1
ATOM 1582 N N . VAL A 1 198 ? 16.887 4.477 -1.210 1.00 97.00 198 VAL A N 1
ATOM 1583 C CA . VAL A 1 198 ? 16.603 5.840 -1.695 1.00 97.00 198 VAL A CA 1
ATOM 1584 C C . VAL A 1 198 ? 15.895 6.675 -0.619 1.00 97.00 198 VAL A C 1
ATOM 1586 O O . VAL A 1 198 ? 14.755 6.389 -0.270 1.00 97.00 198 VAL A O 1
ATOM 1589 N N . ASN A 1 199 ? 16.565 7.712 -0.097 1.00 97.25 199 ASN A N 1
ATOM 1590 C CA . ASN A 1 199 ? 16.026 8.620 0.941 1.00 97.25 199 ASN A CA 1
ATOM 1591 C C . ASN A 1 199 ? 15.141 9.752 0.389 1.00 97.25 199 ASN A C 1
ATOM 1593 O O . ASN A 1 199 ? 14.701 10.599 1.150 1.00 97.25 199 ASN A O 1
ATOM 1597 N N . ASN A 1 200 ? 14.995 9.860 -0.932 1.00 97.75 200 ASN A N 1
ATOM 1598 C CA . ASN A 1 200 ? 14.093 10.823 -1.563 1.00 97.75 200 ASN A CA 1
ATOM 1599 C C . ASN A 1 200 ? 13.011 10.116 -2.398 1.00 97.75 200 ASN A C 1
ATOM 1601 O O . ASN A 1 200 ? 12.595 10.599 -3.455 1.00 97.75 200 ASN A O 1
ATOM 1605 N N . GLU A 1 201 ? 12.619 8.908 -1.977 1.00 98.44 201 GLU A N 1
ATOM 1606 C CA . GLU A 1 201 ? 11.645 8.087 -2.701 1.00 98.44 201 GLU A CA 1
ATOM 1607 C C . GLU A 1 201 ? 10.274 8.771 -2.767 1.00 98.44 201 GLU A C 1
ATOM 1609 O O . GLU A 1 201 ? 9.598 8.666 -3.787 1.00 98.44 201 GLU A O 1
ATOM 1614 N N . ILE A 1 202 ? 9.874 9.517 -1.732 1.00 98.44 202 ILE A N 1
ATOM 1615 C CA . ILE A 1 202 ? 8.572 10.199 -1.691 1.00 98.44 202 ILE A CA 1
ATOM 1616 C C . ILE A 1 202 ? 8.507 11.306 -2.747 1.00 98.44 202 ILE A C 1
ATOM 1618 O O . ILE A 1 202 ? 7.513 11.402 -3.474 1.00 98.44 202 ILE A O 1
ATOM 1622 N N . ASP A 1 203 ? 9.568 12.104 -2.876 1.00 98.56 203 ASP A N 1
ATOM 1623 C CA . ASP A 1 203 ? 9.670 13.120 -3.923 1.00 98.56 203 ASP A CA 1
ATOM 1624 C C . ASP A 1 203 ? 9.674 12.494 -5.319 1.00 98.56 203 ASP A C 1
ATOM 1626 O O . ASP A 1 203 ? 8.955 12.962 -6.205 1.00 98.56 203 ASP A O 1
ATOM 1630 N N . ILE A 1 204 ? 10.420 11.402 -5.522 1.00 98.75 204 ILE A N 1
ATOM 1631 C CA . ILE A 1 204 ? 10.443 10.695 -6.810 1.00 98.75 204 ILE A CA 1
ATOM 1632 C C . ILE A 1 204 ? 9.053 10.162 -7.159 1.00 98.75 204 ILE A C 1
ATOM 1634 O O . ILE A 1 204 ? 8.599 10.366 -8.286 1.00 98.75 204 ILE A O 1
ATOM 1638 N N . LEU A 1 205 ? 8.359 9.514 -6.220 1.00 98.75 205 LEU A N 1
ATOM 1639 C CA . LEU A 1 205 ? 6.996 9.025 -6.426 1.00 98.75 205 LEU A CA 1
ATOM 1640 C C . LEU A 1 205 ? 6.071 10.175 -6.840 1.00 98.75 205 LEU A C 1
ATOM 1642 O O . LEU A 1 205 ? 5.431 10.094 -7.887 1.00 98.75 205 LEU A O 1
ATOM 1646 N N . ARG A 1 206 ? 6.044 11.277 -6.081 1.00 98.00 206 ARG A N 1
ATOM 1647 C CA . ARG A 1 206 ? 5.220 12.457 -6.393 1.00 98.00 206 ARG A CA 1
ATOM 1648 C C . ARG A 1 206 ? 5.519 13.008 -7.789 1.00 98.00 206 ARG A C 1
ATOM 1650 O O . ARG A 1 206 ? 4.610 13.232 -8.582 1.00 98.00 206 ARG A O 1
ATOM 1657 N N . GLU A 1 207 ? 6.790 13.223 -8.105 1.00 98.00 207 GLU A N 1
ATOM 1658 C CA . GLU A 1 207 ? 7.218 13.829 -9.374 1.00 98.00 207 GLU A CA 1
ATOM 1659 C C . GLU A 1 207 ? 7.008 12.928 -10.582 1.00 98.00 207 GLU A C 1
ATOM 1661 O O . GLU A 1 207 ? 6.905 13.412 -11.706 1.00 98.00 207 GLU A O 1
ATOM 1666 N N . THR A 1 208 ? 6.944 11.619 -10.362 1.00 98.44 208 THR A N 1
ATOM 1667 C CA . THR A 1 208 ? 6.613 10.654 -11.406 1.00 98.44 208 THR A CA 1
ATOM 1668 C C . THR A 1 208 ? 5.112 10.411 -11.522 1.00 98.44 208 THR A C 1
ATOM 1670 O O . THR A 1 208 ? 4.711 9.628 -12.376 1.00 98.44 208 THR A O 1
ATOM 1673 N N . GLY A 1 209 ? 4.266 11.122 -10.770 1.00 97.88 209 GLY A N 1
ATOM 1674 C CA . GLY A 1 209 ? 2.806 11.076 -10.902 1.00 97.88 209 GLY A CA 1
ATOM 1675 C C . GLY A 1 209 ? 2.101 10.165 -9.895 1.00 97.88 209 GLY A C 1
ATOM 1676 O O . GLY A 1 209 ? 0.924 9.862 -10.080 1.00 97.88 209 GLY A O 1
ATOM 1677 N N . CYS A 1 210 ? 2.779 9.728 -8.833 1.00 98.50 210 CYS A N 1
ATOM 1678 C CA . CYS A 1 210 ? 2.118 9.028 -7.738 1.00 98.50 210 CYS A CA 1
ATOM 1679 C C . CYS A 1 210 ? 1.155 9.979 -7.011 1.00 98.50 210 CYS A C 1
ATOM 1681 O O . CYS A 1 210 ? 1.586 11.008 -6.485 1.00 98.50 210 CYS A O 1
ATOM 1683 N N . TYR A 1 211 ? -0.136 9.647 -6.962 1.00 97.56 211 TYR A N 1
ATOM 1684 C CA . TYR A 1 211 ? -1.130 10.464 -6.258 1.00 97.56 211 TYR A CA 1
ATOM 1685 C C . TYR A 1 211 ? -1.241 10.101 -4.771 1.00 97.56 211 TYR A C 1
ATOM 1687 O O . TYR A 1 211 ? -1.579 10.962 -3.957 1.00 97.56 211 TYR A O 1
ATOM 1695 N N . ALA A 1 212 ? -0.966 8.844 -4.408 1.00 98.25 212 ALA A N 1
ATOM 1696 C CA . ALA A 1 212 ? -0.947 8.392 -3.023 1.00 98.25 212 ALA A CA 1
ATOM 1697 C C . ALA A 1 212 ? -0.166 7.083 -2.836 1.00 98.25 212 ALA A C 1
ATOM 1699 O O . ALA A 1 212 ? -0.181 6.203 -3.697 1.00 98.25 212 ALA A O 1
ATOM 1700 N N . ASP A 1 213 ? 0.452 6.941 -1.665 1.00 98.69 213 ASP A N 1
ATOM 1701 C CA . ASP A 1 213 ? 1.018 5.685 -1.171 1.00 98.69 213 ASP A CA 1
ATOM 1702 C C . ASP A 1 213 ? 0.030 4.941 -0.255 1.00 98.69 213 ASP A C 1
ATOM 1704 O O . ASP A 1 213 ? -0.673 5.551 0.560 1.00 98.69 213 ASP A O 1
ATOM 1708 N N . PHE A 1 214 ? 0.018 3.612 -0.376 1.00 98.25 214 PHE A N 1
ATOM 1709 C CA . PHE A 1 214 ? -0.853 2.687 0.356 1.00 98.25 214 PHE A CA 1
ATOM 1710 C C . PHE A 1 214 ? -0.060 1.615 1.125 1.00 98.25 214 PHE A C 1
ATOM 1712 O O . PHE A 1 214 ? -0.581 0.547 1.441 1.00 98.25 214 PHE A O 1
ATOM 1719 N N . THR A 1 215 ? 1.215 1.870 1.433 1.00 97.88 215 THR A N 1
ATOM 1720 C CA . THR A 1 215 ? 2.127 0.868 2.009 1.00 97.88 215 THR A CA 1
ATOM 1721 C C . THR A 1 215 ? 1.775 0.482 3.455 1.00 97.88 215 THR A C 1
ATOM 1723 O O . THR A 1 215 ? 2.163 -0.587 3.933 1.00 97.88 215 THR A O 1
ATOM 1726 N N . PHE A 1 216 ? 1.059 1.340 4.186 1.00 97.44 216 PHE A N 1
ATOM 1727 C CA . PHE A 1 216 ? 0.876 1.214 5.635 1.00 97.44 216 PHE A CA 1
ATOM 1728 C C . PHE A 1 216 ? -0.546 0.794 6.033 1.00 97.44 216 PHE A C 1
ATOM 1730 O O . PHE A 1 216 ? -1.512 1.205 5.397 1.00 97.44 216 PHE A O 1
ATOM 1737 N N . PRO A 1 217 ? -0.715 0.055 7.147 1.00 96.81 217 PRO A N 1
ATOM 1738 C CA . PRO A 1 217 ? 0.299 -0.295 8.142 1.00 96.81 217 PRO A CA 1
ATOM 1739 C C . PRO A 1 217 ? 1.196 -1.464 7.716 1.00 96.81 217 PRO A C 1
ATOM 1741 O O . PRO A 1 217 ? 0.727 -2.457 7.174 1.00 96.81 217 PRO A O 1
ATOM 1744 N N . SER A 1 218 ? 2.475 -1.390 8.082 1.00 96.00 218 SER A N 1
ATOM 1745 C CA . SER A 1 218 ? 3.439 -2.489 7.934 1.00 96.00 218 SER A CA 1
ATOM 1746 C C . SER A 1 218 ? 3.683 -3.250 9.244 1.00 96.00 218 SER A C 1
ATOM 1748 O O . SER A 1 218 ? 4.446 -4.213 9.299 1.00 96.00 218 SER A O 1
ATOM 1750 N N . ALA A 1 219 ? 3.029 -2.852 10.340 1.00 95.50 219 ALA A N 1
ATOM 1751 C CA . ALA A 1 219 ? 3.097 -3.559 11.612 1.00 95.50 219 ALA A CA 1
ATOM 1752 C C . ALA A 1 219 ? 2.697 -5.044 11.455 1.00 95.50 219 ALA A C 1
ATOM 1754 O O . ALA A 1 219 ? 1.658 -5.332 10.854 1.00 95.50 219 ALA A O 1
ATOM 1755 N N . PRO A 1 220 ? 3.417 -5.999 12.080 1.00 94.19 220 PRO A N 1
ATOM 1756 C CA . PRO A 1 220 ? 4.498 -5.821 13.056 1.00 94.19 220 PRO A CA 1
ATOM 1757 C C . PRO A 1 220 ? 5.915 -5.853 12.452 1.00 94.19 220 PRO A C 1
ATOM 1759 O O . PRO A 1 220 ? 6.635 -6.838 12.633 1.00 94.19 220 PRO A O 1
ATOM 1762 N N . ASP A 1 221 ? 6.346 -4.760 11.830 1.00 94.81 221 ASP A N 1
ATOM 1763 C CA . ASP A 1 221 ? 7.668 -4.619 11.220 1.00 94.81 221 ASP A CA 1
ATOM 1764 C C . ASP A 1 221 ? 8.358 -3.305 11.652 1.00 94.81 221 ASP A C 1
ATOM 1766 O O . ASP A 1 221 ? 7.668 -2.323 11.957 1.00 94.81 221 ASP A O 1
ATOM 1770 N N . PRO A 1 222 ? 9.706 -3.237 11.709 1.00 93.81 222 PRO A N 1
ATOM 1771 C CA . PRO A 1 222 ? 10.418 -1.997 11.983 1.00 93.81 222 PRO A CA 1
ATOM 1772 C C . PRO A 1 222 ? 10.126 -0.884 10.983 1.00 93.81 222 PRO A C 1
ATOM 1774 O O . PRO A 1 222 ? 10.339 0.259 11.340 1.00 93.81 222 PRO A O 1
ATOM 1777 N N . THR A 1 223 ? 9.640 -1.156 9.775 1.00 96.00 223 THR A N 1
ATOM 1778 C CA . THR A 1 223 ? 9.234 -0.118 8.811 1.00 96.00 223 THR A CA 1
ATOM 1779 C C . THR A 1 223 ? 8.019 0.690 9.266 1.00 96.00 223 THR A C 1
ATOM 1781 O O . THR A 1 223 ? 7.825 1.796 8.770 1.00 96.00 223 THR A O 1
ATOM 1784 N N . GLN A 1 224 ? 7.243 0.226 10.255 1.00 97.25 224 GLN A N 1
ATOM 1785 C CA . GLN A 1 224 ? 6.037 0.919 10.718 1.00 97.25 224 GLN A CA 1
ATOM 1786 C C . GLN A 1 224 ? 6.333 2.363 11.166 1.00 97.25 224 GLN A C 1
ATOM 1788 O O . GLN A 1 224 ? 7.374 2.665 11.760 1.00 97.25 224 GLN A O 1
ATOM 1793 N N . THR A 1 225 ? 5.407 3.270 10.866 1.00 97.31 225 THR A N 1
ATOM 1794 C CA . THR A 1 225 ? 5.431 4.695 11.231 1.00 97.31 225 THR A CA 1
ATOM 1795 C C . THR A 1 225 ? 4.915 4.965 12.642 1.00 97.31 225 THR A C 1
ATOM 1797 O O . THR A 1 225 ? 4.153 4.177 13.209 1.00 97.31 225 THR A O 1
ATOM 1800 N N . ARG A 1 226 ? 5.278 6.130 13.190 1.00 97.44 226 ARG A N 1
ATOM 1801 C CA . ARG A 1 226 ? 4.662 6.691 14.401 1.00 97.44 226 ARG A CA 1
ATOM 1802 C C . ARG A 1 226 ? 3.260 7.238 14.151 1.00 97.44 226 ARG A C 1
ATOM 1804 O O . ARG A 1 226 ? 2.408 7.071 15.024 1.00 97.44 226 ARG A O 1
ATOM 1811 N N . THR A 1 227 ? 3.025 7.899 13.015 1.00 97.62 227 THR A N 1
ATOM 1812 C CA . THR A 1 227 ? 1.670 8.264 12.570 1.00 97.62 227 THR A CA 1
ATOM 1813 C C . THR A 1 227 ? 0.906 6.999 12.202 1.00 97.62 227 THR A C 1
ATOM 1815 O O . THR A 1 227 ? 1.411 6.189 11.425 1.00 97.62 227 THR A O 1
ATOM 1818 N N . ILE A 1 228 ? -0.284 6.822 12.771 1.00 97.69 228 ILE A N 1
ATOM 1819 C CA . ILE A 1 228 ? -1.149 5.660 12.541 1.00 97.69 228 ILE A CA 1
ATOM 1820 C C . ILE A 1 228 ? -2.590 6.100 12.304 1.00 97.69 228 ILE A C 1
ATOM 1822 O O . ILE A 1 228 ? -2.984 7.176 12.759 1.00 97.69 228 ILE A O 1
ATOM 1826 N N . ASN A 1 229 ? -3.385 5.239 11.671 1.00 97.38 229 ASN A N 1
ATOM 1827 C CA . ASN A 1 229 ? -4.827 5.416 11.498 1.00 97.38 229 ASN A CA 1
ATOM 1828 C C . ASN A 1 229 ? -5.199 6.767 10.869 1.00 97.38 229 ASN A C 1
ATOM 1830 O O . ASN A 1 229 ? -6.111 7.443 11.336 1.00 97.38 229 ASN A O 1
ATOM 1834 N N . SER A 1 230 ? -4.438 7.201 9.866 1.00 96.88 230 SER A N 1
ATOM 1835 C CA . SER A 1 230 ? -4.542 8.553 9.320 1.00 96.88 230 SER A CA 1
ATOM 1836 C C . SER A 1 230 ? -4.430 8.561 7.802 1.00 96.88 230 SER A C 1
ATOM 1838 O O . SER A 1 230 ? -3.716 7.746 7.220 1.00 96.88 230 SER A O 1
ATOM 1840 N N . ILE A 1 231 ? -5.074 9.552 7.191 1.00 97.69 231 ILE A N 1
ATOM 1841 C CA . ILE A 1 231 ? -4.757 10.025 5.845 1.00 97.69 231 ILE A CA 1
ATOM 1842 C C . ILE A 1 231 ? -3.959 11.316 6.024 1.00 97.69 231 ILE A C 1
ATOM 1844 O O . ILE A 1 231 ? -4.428 12.235 6.702 1.00 97.69 231 ILE A O 1
ATOM 1848 N N . TYR A 1 232 ? -2.742 11.389 5.493 1.00 97.88 232 TYR A N 1
ATOM 1849 C CA . TYR A 1 232 ? -1.865 12.539 5.728 1.00 97.88 232 TYR A CA 1
ATOM 1850 C C . TYR A 1 232 ? -0.901 12.793 4.576 1.00 97.88 232 TYR A C 1
ATOM 1852 O O . TYR A 1 232 ? -0.594 11.905 3.796 1.00 97.88 232 TYR A O 1
ATOM 1860 N N . TYR A 1 233 ? -0.400 14.018 4.503 1.00 98.19 233 TYR A N 1
ATOM 1861 C CA . TYR A 1 233 ? 0.647 14.447 3.593 1.00 98.19 233 TYR A CA 1
ATOM 1862 C C . TYR A 1 233 ? 2.016 14.330 4.268 1.00 98.19 233 TYR A C 1
ATOM 1864 O O . TYR A 1 233 ? 2.209 14.866 5.365 1.00 98.19 233 TYR A O 1
ATOM 1872 N N . ALA A 1 234 ? 2.967 13.656 3.623 1.00 97.94 234 ALA A N 1
ATOM 1873 C CA . ALA A 1 234 ? 4.372 13.644 4.024 1.00 97.94 234 ALA A CA 1
ATOM 1874 C C . ALA A 1 234 ? 5.202 14.509 3.077 1.00 97.94 234 ALA A C 1
ATOM 1876 O O . ALA A 1 234 ? 5.008 14.463 1.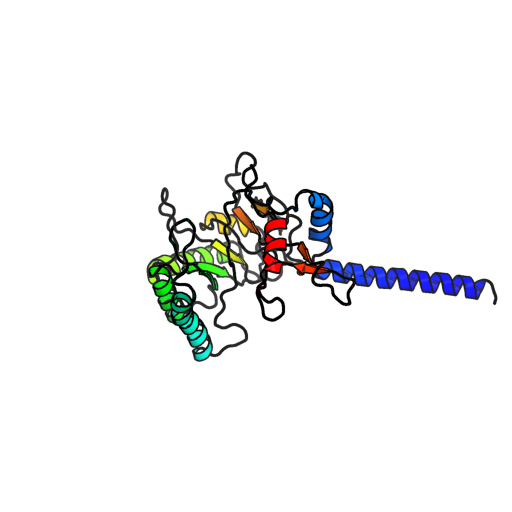865 1.00 97.94 234 ALA A O 1
ATOM 1877 N N . VAL A 1 235 ? 6.130 15.270 3.651 1.00 97.69 235 VAL A N 1
ATOM 1878 C CA . VAL A 1 235 ? 7.142 16.034 2.918 1.00 97.69 235 VAL A CA 1
ATOM 1879 C C . VAL A 1 235 ? 8.465 15.310 3.085 1.00 97.69 235 VAL A C 1
ATOM 1881 O O . VAL A 1 235 ? 8.791 14.898 4.199 1.00 97.69 235 VAL A O 1
ATOM 1884 N N . ASP A 1 236 ? 9.187 15.150 1.985 1.00 97.62 236 ASP A N 1
ATOM 1885 C CA . ASP A 1 236 ? 10.441 14.415 1.968 1.00 97.62 236 ASP A CA 1
ATOM 1886 C C . ASP A 1 236 ? 11.603 15.204 2.604 1.00 97.62 236 ASP A C 1
ATOM 1888 O O . ASP A 1 236 ? 11.639 16.437 2.562 1.00 97.62 236 ASP A O 1
ATOM 1892 N N . ASP A 1 237 ? 12.563 14.486 3.182 1.00 97.00 237 ASP A N 1
ATOM 1893 C CA . ASP A 1 237 ? 13.883 14.973 3.584 1.00 97.00 237 ASP A CA 1
ATOM 1894 C C . ASP A 1 237 ? 14.930 14.119 2.855 1.00 97.00 237 ASP A C 1
ATOM 1896 O O . ASP A 1 237 ? 15.337 13.081 3.372 1.00 97.00 237 ASP A O 1
ATOM 1900 N N . PRO A 1 238 ? 15.440 14.564 1.691 1.00 96.06 238 PRO A N 1
ATOM 1901 C CA . PRO A 1 238 ? 16.369 13.779 0.873 1.00 96.06 238 PRO A CA 1
ATOM 1902 C C . PRO A 1 238 ? 17.645 13.319 1.595 1.00 96.06 238 PRO A C 1
ATOM 1904 O O . PRO A 1 238 ? 18.353 12.425 1.124 1.00 96.06 238 PRO A O 1
ATOM 1907 N N . MET A 1 239 ? 17.980 13.937 2.731 1.00 96.31 239 MET A N 1
ATOM 1908 C CA . MET A 1 239 ? 19.165 13.606 3.516 1.00 96.31 239 MET A CA 1
ATOM 1909 C C . MET A 1 239 ? 18.908 12.514 4.557 1.00 96.31 239 MET A C 1
ATOM 1911 O O . MET A 1 239 ? 19.862 12.033 5.180 1.00 96.31 239 MET A O 1
ATOM 1915 N N . ARG A 1 240 ? 17.651 12.118 4.789 1.00 95.88 240 ARG A N 1
ATOM 1916 C CA . ARG A 1 240 ? 17.276 11.197 5.864 1.00 95.88 240 ARG A CA 1
ATOM 1917 C C . ARG A 1 240 ? 16.199 10.216 5.404 1.00 95.88 240 ARG A C 1
ATOM 1919 O O . ARG A 1 240 ? 15.249 10.619 4.765 1.00 95.88 240 ARG A O 1
ATOM 1926 N N . PRO A 1 241 ? 16.282 8.940 5.805 1.00 96.81 241 PRO A N 1
ATOM 1927 C CA . PRO A 1 241 ? 15.206 8.007 5.522 1.00 96.81 241 PRO A CA 1
ATOM 1928 C C . PRO A 1 241 ? 13.964 8.330 6.360 1.00 96.81 241 PRO A C 1
ATOM 1930 O O . PRO A 1 241 ? 14.054 8.879 7.468 1.00 96.81 241 PRO A O 1
ATOM 1933 N N . LYS A 1 242 ? 12.832 7.787 5.921 1.00 96.75 242 LYS A N 1
ATOM 1934 C CA . LYS A 1 242 ? 11.576 7.696 6.664 1.00 96.75 242 LYS A CA 1
ATOM 1935 C C . LYS A 1 242 ? 10.944 9.056 6.985 1.00 96.75 242 LYS A C 1
ATOM 1937 O O . LYS A 1 242 ? 10.366 9.248 8.060 1.00 96.75 242 LYS A O 1
ATOM 1942 N N . SER A 1 243 ? 10.984 9.977 6.041 1.00 97.69 243 SER A N 1
ATOM 1943 C CA . SER A 1 243 ? 10.322 11.280 6.061 1.00 97.69 243 SER A CA 1
ATOM 1944 C C . SER A 1 243 ? 8.817 11.164 6.343 1.00 97.69 243 SER A C 1
ATOM 1946 O O . SER A 1 243 ? 8.248 11.967 7.080 1.00 97.69 243 SER A O 1
ATOM 1948 N N . HIS A 1 244 ? 8.180 10.076 5.897 1.00 97.44 244 HIS A N 1
ATOM 1949 C CA . HIS A 1 244 ? 6.767 9.768 6.158 1.00 97.44 244 HIS A CA 1
ATOM 1950 C C . HIS A 1 244 ? 6.443 9.282 7.589 1.00 97.44 244 HIS A C 1
ATOM 1952 O O . HIS A 1 244 ? 5.287 8.954 7.872 1.00 97.44 244 HIS A O 1
ATOM 1958 N N . ASP A 1 245 ? 7.409 9.205 8.518 1.00 97.69 245 ASP A N 1
ATOM 1959 C CA . ASP A 1 245 ? 7.149 8.791 9.912 1.00 97.69 245 ASP A CA 1
ATOM 1960 C C . ASP A 1 245 ? 6.138 9.699 10.633 1.00 97.69 245 ASP A C 1
ATOM 1962 O O . ASP A 1 245 ? 5.426 9.256 11.545 1.00 97.69 245 ASP A O 1
ATOM 1966 N N . ARG A 1 246 ? 6.083 10.967 10.208 1.00 96.06 246 ARG A N 1
ATOM 1967 C CA . ARG A 1 246 ? 5.106 11.987 10.594 1.00 96.06 246 ARG A CA 1
ATOM 1968 C C . ARG A 1 246 ? 4.597 12.710 9.347 1.00 96.06 246 ARG A C 1
ATOM 1970 O O . ARG A 1 246 ? 5.201 12.625 8.288 1.00 96.06 246 ARG A O 1
ATOM 1977 N N . GLY A 1 247 ? 3.508 13.456 9.490 1.00 94.88 247 GLY A N 1
ATOM 1978 C CA . GLY A 1 247 ? 3.035 14.335 8.428 1.00 94.88 247 GLY A CA 1
ATOM 1979 C C . GLY A 1 247 ? 1.820 15.156 8.837 1.00 94.88 247 GLY A C 1
ATOM 1980 O O . GLY A 1 247 ? 1.423 15.150 10.006 1.00 94.88 247 GLY A O 1
ATOM 1981 N N . ILE A 1 248 ? 1.268 15.883 7.871 1.00 95.44 248 ILE A N 1
ATOM 1982 C CA . ILE A 1 248 ? 0.154 16.815 8.058 1.00 95.44 248 ILE A CA 1
ATOM 1983 C C . ILE A 1 248 ? -1.146 16.094 7.699 1.00 95.44 248 ILE A C 1
ATOM 1985 O O . ILE A 1 248 ? -1.278 15.651 6.559 1.00 95.44 248 ILE A O 1
ATOM 1989 N N . PRO A 1 249 ? -2.112 15.950 8.621 1.00 96.06 249 PRO A N 1
ATOM 1990 C CA . PRO A 1 249 ? -3.359 15.269 8.305 1.00 96.06 249 PRO A CA 1
ATOM 1991 C C . PRO A 1 249 ? -4.107 15.901 7.125 1.00 96.06 249 PRO A C 1
ATOM 1993 O O . PRO A 1 249 ? -4.162 17.123 6.979 1.00 96.06 249 PRO A O 1
ATOM 1996 N N . VAL A 1 250 ? -4.722 15.070 6.287 1.00 96.50 250 VAL A N 1
ATOM 1997 C CA . VAL A 1 250 ? -5.588 15.567 5.213 1.00 96.50 250 VAL A CA 1
ATOM 1998 C C . VAL A 1 250 ? -6.808 16.251 5.829 1.00 96.50 250 VAL A C 1
ATOM 2000 O O . VAL A 1 250 ? -7.387 15.756 6.798 1.00 96.50 250 VAL A O 1
ATOM 2003 N N . GLY A 1 251 ? -7.178 17.399 5.258 1.00 93.38 251 GLY A N 1
ATOM 2004 C CA . GLY A 1 251 ? -8.277 18.245 5.726 1.00 93.38 251 GLY A CA 1
ATOM 2005 C C . GLY A 1 251 ? -7.862 19.325 6.730 1.00 93.38 251 GLY A C 1
ATOM 2006 O O . GLY A 1 251 ? -8.654 20.210 7.036 1.00 93.38 251 GLY A O 1
ATOM 2007 N N . THR A 1 252 ? -6.603 19.335 7.186 1.00 86.88 252 THR A N 1
ATOM 2008 C CA . THR A 1 252 ? -6.083 20.409 8.044 1.00 86.88 252 THR A CA 1
ATOM 2009 C C . THR A 1 252 ? -5.184 21.366 7.261 1.00 86.88 252 THR A C 1
ATOM 2011 O O . THR A 1 252 ? -4.041 21.032 6.957 1.00 86.88 252 THR A O 1
ATOM 2014 N N . GLY A 1 253 ? -5.677 22.574 6.982 1.00 82.69 253 GLY A N 1
ATOM 2015 C CA . GLY A 1 253 ? -4.881 23.669 6.415 1.00 82.69 253 GLY A CA 1
ATOM 2016 C C . GLY A 1 253 ? -4.403 23.455 4.972 1.00 82.69 253 GLY A C 1
ATOM 2017 O O . GLY A 1 253 ? -4.990 22.696 4.203 1.00 82.69 253 GLY A O 1
ATOM 2018 N N . THR A 1 254 ? -3.349 24.183 4.596 1.00 87.56 254 THR A N 1
ATOM 2019 C CA . THR A 1 254 ? -2.781 24.173 3.240 1.00 87.56 254 THR A CA 1
ATOM 2020 C C . THR A 1 254 ? -1.907 22.943 3.010 1.00 87.56 254 THR A C 1
ATOM 2022 O O . THR A 1 254 ? -1.045 22.621 3.827 1.00 87.56 254 THR A O 1
ATOM 2025 N N . VAL A 1 255 ? -2.087 22.294 1.859 1.00 91.12 255 VAL A N 1
ATOM 2026 C CA . VAL A 1 255 ? -1.257 21.167 1.416 1.00 91.12 255 VAL A CA 1
ATOM 2027 C C . VAL A 1 255 ? 0.093 21.689 0.908 1.00 91.12 255 VAL A C 1
ATOM 2029 O O . VAL A 1 255 ? 0.097 22.548 0.022 1.00 91.12 255 VAL A O 1
ATOM 2032 N N . PRO A 1 256 ? 1.238 21.203 1.424 1.00 93.38 256 PRO A N 1
ATOM 2033 C CA . PRO A 1 256 ? 2.536 21.545 0.852 1.00 93.38 256 PRO A CA 1
ATOM 2034 C C . PRO A 1 256 ? 2.636 21.055 -0.597 1.00 93.38 256 PRO A C 1
ATOM 2036 O O . PRO A 1 256 ? 2.274 19.920 -0.898 1.00 93.38 256 PRO A O 1
ATOM 2039 N N . SER A 1 257 ? 3.160 21.890 -1.496 1.00 92.44 257 SER A N 1
ATOM 2040 C CA . SER A 1 257 ? 3.260 21.570 -2.930 1.00 92.44 257 SER A CA 1
ATOM 2041 C C . SER A 1 257 ? 4.190 20.393 -3.240 1.00 92.44 257 SER A C 1
ATOM 2043 O O . SER A 1 257 ? 4.071 19.777 -4.296 1.00 92.44 257 SER A O 1
ATOM 2045 N N . ASN A 1 258 ? 5.109 20.080 -2.328 1.00 95.31 258 ASN A N 1
ATOM 2046 C CA . ASN A 1 258 ? 6.055 18.977 -2.431 1.00 95.31 258 ASN A CA 1
ATOM 2047 C C . ASN A 1 258 ? 5.685 17.774 -1.545 1.00 95.31 258 ASN A C 1
ATOM 2049 O O . ASN A 1 258 ? 6.554 16.971 -1.227 1.00 95.31 258 ASN A O 1
ATOM 2053 N N . ALA A 1 259 ? 4.424 17.643 -1.123 1.00 97.25 259 ALA A N 1
ATOM 2054 C CA . ALA A 1 259 ? 3.998 16.509 -0.312 1.00 97.25 259 ALA A CA 1
ATOM 2055 C C . ALA A 1 259 ? 3.337 15.390 -1.130 1.00 97.25 259 ALA A C 1
ATOM 2057 O O . ALA A 1 259 ? 2.612 15.654 -2.088 1.00 97.25 259 ALA A O 1
ATOM 2058 N N . LEU A 1 260 ? 3.530 14.143 -0.695 1.00 98.50 260 LEU A N 1
ATOM 2059 C CA . LEU A 1 260 ? 2.778 12.975 -1.164 1.00 98.50 260 LEU A CA 1
ATOM 2060 C C . LEU A 1 260 ? 1.723 12.592 -0.124 1.00 98.50 260 LEU A C 1
ATOM 2062 O O . LEU A 1 260 ? 1.987 12.645 1.081 1.00 98.50 260 LEU A O 1
ATOM 2066 N N . MET A 1 261 ? 0.533 12.197 -0.573 1.00 98.50 261 MET A N 1
ATOM 2067 C CA . MET A 1 261 ? -0.495 11.660 0.316 1.00 98.50 261 MET A CA 1
ATOM 2068 C C . MET A 1 261 ? -0.181 10.205 0.680 1.00 98.50 261 MET A C 1
ATOM 2070 O O . MET A 1 261 ? 0.127 9.393 -0.184 1.00 98.50 261 MET A O 1
ATOM 2074 N N . LEU A 1 262 ? -0.314 9.863 1.955 1.00 98.50 262 LEU A N 1
ATOM 2075 C CA . LEU A 1 262 ? -0.308 8.495 2.450 1.00 98.50 262 LEU A CA 1
ATOM 2076 C C . LEU A 1 262 ? -1.698 8.155 2.973 1.00 98.50 262 LEU A C 1
ATOM 2078 O O . LEU A 1 262 ? -2.260 8.885 3.799 1.00 98.50 262 LEU A O 1
ATOM 2082 N N . ILE A 1 263 ? -2.229 7.028 2.512 1.00 98.12 263 ILE A N 1
ATOM 2083 C CA . ILE A 1 263 ? -3.510 6.478 2.948 1.00 98.12 263 ILE A CA 1
ATOM 2084 C C . ILE A 1 263 ? -3.223 5.190 3.707 1.00 98.12 263 ILE A C 1
ATOM 2086 O O . ILE A 1 263 ? -2.859 4.174 3.122 1.00 98.12 263 ILE A O 1
ATOM 2090 N N . GLN A 1 264 ? -3.371 5.230 5.029 1.00 97.56 264 GLN A N 1
ATOM 2091 C CA . GLN A 1 264 ? -3.107 4.059 5.857 1.00 97.56 264 GLN A CA 1
ATOM 2092 C C . GLN A 1 264 ? -4.346 3.183 6.037 1.00 97.56 264 GLN A C 1
ATOM 2094 O O . GLN A 1 264 ? -5.463 3.674 6.149 1.00 97.56 264 GLN A O 1
ATOM 2099 N N . GLY A 1 265 ? -4.143 1.879 6.185 1.00 96.44 265 GLY A N 1
ATOM 2100 C CA . GLY A 1 265 ? -5.130 0.981 6.775 1.00 96.44 265 GLY A CA 1
ATOM 2101 C C . GLY A 1 265 ? -5.239 1.116 8.308 1.00 96.44 265 GLY A C 1
ATOM 2102 O O . GLY A 1 265 ? -4.464 1.830 8.954 1.00 96.44 265 GLY A O 1
ATOM 2103 N N . PRO A 1 266 ? -6.190 0.397 8.925 1.00 96.19 266 PRO A N 1
ATOM 2104 C CA . PRO A 1 266 ? -6.387 0.406 10.369 1.00 96.19 266 PRO A CA 1
ATOM 2105 C C . PRO A 1 266 ? -5.275 -0.360 11.097 1.00 96.19 266 PRO A C 1
ATOM 2107 O O . PRO A 1 266 ? -4.939 -1.478 10.722 1.00 96.19 266 PRO A O 1
ATOM 2110 N N . LEU A 1 267 ? -4.769 0.198 12.195 1.00 97.06 267 LEU A N 1
ATOM 2111 C CA . LEU A 1 267 ? -3.802 -0.396 13.113 1.00 97.06 267 LEU A CA 1
ATOM 2112 C C . LEU A 1 267 ? -4.262 -0.234 14.569 1.00 97.06 267 LEU A C 1
ATOM 2114 O O . LEU A 1 267 ? -4.234 0.855 15.146 1.00 97.06 267 LEU A O 1
ATOM 2118 N N . MET A 1 268 ? -4.687 -1.342 15.173 1.00 95.69 268 MET A N 1
ATOM 2119 C CA . MET A 1 268 ? -5.315 -1.390 16.492 1.00 95.69 268 MET A CA 1
ATOM 2120 C C . MET A 1 268 ? -4.803 -2.568 17.331 1.00 95.69 268 MET A C 1
ATOM 2122 O O . MET A 1 268 ? -4.288 -3.566 16.819 1.00 95.69 268 MET A O 1
ATOM 2126 N N . LEU A 1 269 ? -5.009 -2.486 18.649 1.00 94.06 269 LEU A N 1
ATOM 2127 C CA . LEU A 1 269 ? -4.926 -3.651 19.530 1.00 94.06 269 LEU A CA 1
ATOM 2128 C C . LEU A 1 269 ? -6.283 -4.356 19.587 1.00 94.06 269 LEU A C 1
ATOM 2130 O O . LEU A 1 269 ? -7.276 -3.790 20.046 1.00 94.06 269 LEU A O 1
ATOM 2134 N N . ASP A 1 270 ? -6.313 -5.613 19.161 1.00 91.00 270 ASP A N 1
ATOM 2135 C CA . ASP A 1 270 ? -7.501 -6.453 19.193 1.00 91.00 270 ASP A CA 1
ATOM 2136 C C . ASP A 1 270 ? -7.574 -7.236 20.505 1.00 91.00 270 ASP A C 1
ATOM 2138 O O . ASP A 1 270 ? -6.899 -8.247 20.712 1.00 91.00 270 ASP A O 1
ATOM 2142 N N . TRP A 1 271 ? -8.425 -6.752 21.404 1.00 89.81 271 TRP A N 1
ATOM 2143 C CA . TRP A 1 271 ? -8.700 -7.388 22.687 1.00 89.81 271 TRP A CA 1
ATOM 2144 C C . TRP A 1 271 ? -9.759 -8.490 22.610 1.00 89.81 271 TRP A C 1
ATOM 2146 O O . TRP A 1 271 ? -9.913 -9.207 23.598 1.00 89.81 271 TRP A O 1
ATOM 2156 N N . LYS A 1 272 ? -10.479 -8.653 21.491 1.00 87.44 272 LYS A N 1
ATOM 2157 C CA . LYS A 1 272 ? -11.378 -9.800 21.282 1.00 87.44 272 LYS A CA 1
ATOM 2158 C C . LYS A 1 272 ? -10.545 -11.042 20.939 1.00 87.44 272 LYS A C 1
ATOM 2160 O O . LYS A 1 272 ? -10.803 -12.126 21.456 1.00 87.44 272 LYS A O 1
ATOM 2165 N N . ARG A 1 273 ? -9.474 -10.880 20.150 1.00 84.56 273 ARG A N 1
ATOM 2166 C CA . ARG A 1 273 ? -8.500 -11.947 19.857 1.00 84.56 273 ARG A CA 1
ATOM 2167 C C . ARG A 1 273 ? -7.252 -11.804 20.720 1.00 84.56 273 ARG A C 1
ATOM 2169 O O . ARG A 1 273 ? -6.337 -11.060 20.389 1.00 84.56 273 ARG A O 1
ATOM 2176 N N . ARG A 1 274 ? -7.156 -12.580 21.801 1.00 89.38 274 ARG A N 1
ATOM 2177 C CA . ARG A 1 274 ? -5.989 -12.550 22.700 1.00 89.38 274 ARG A CA 1
ATOM 2178 C C . ARG A 1 274 ? -5.100 -13.771 22.527 1.00 89.38 274 ARG A C 1
ATOM 2180 O O . ARG A 1 274 ? -5.563 -14.908 22.488 1.00 89.38 274 ARG A O 1
ATOM 2187 N N . LYS A 1 275 ? -3.789 -13.553 22.478 1.00 84.00 275 LYS A N 1
ATOM 2188 C CA . LYS A 1 275 ? -2.802 -14.619 22.631 1.00 84.00 275 LYS A CA 1
ATOM 2189 C C . LYS A 1 275 ? -2.783 -15.058 24.096 1.00 84.00 275 LYS A C 1
ATOM 2191 O O . LYS A 1 275 ? -2.612 -14.222 24.985 1.00 84.00 275 LYS A O 1
ATOM 2196 N N . TRP A 1 276 ? -2.972 -16.357 24.327 1.00 87.44 276 TRP A N 1
ATOM 2197 C CA . TRP A 1 276 ? -3.030 -16.958 25.668 1.00 87.44 276 TRP A CA 1
ATOM 2198 C C . TRP A 1 276 ? -4.093 -16.332 26.592 1.00 87.44 276 TRP A C 1
ATOM 2200 O O . TRP A 1 276 ? -3.939 -16.355 27.804 1.00 87.44 276 TRP A O 1
ATOM 2210 N N . GLY A 1 277 ? -5.137 -15.705 26.035 1.00 88.12 277 GLY A N 1
ATOM 2211 C CA . GLY A 1 277 ? -6.180 -15.022 26.812 1.00 88.12 277 GLY A CA 1
ATOM 2212 C C . GLY A 1 277 ? -5.794 -13.657 27.405 1.00 88.12 277 GLY A C 1
ATOM 2213 O O . GLY A 1 277 ? -6.672 -12.956 27.905 1.00 88.12 277 GLY A O 1
ATOM 2214 N N . LEU A 1 278 ? -4.527 -13.232 27.307 1.00 88.25 278 LEU A N 1
ATOM 2215 C CA . LEU A 1 278 ? -4.017 -12.046 28.014 1.00 88.25 278 LEU A CA 1
ATOM 2216 C C . LEU A 1 278 ? -3.505 -10.938 27.089 1.00 88.25 278 LEU A C 1
ATOM 2218 O O . LEU A 1 278 ? -3.763 -9.764 27.332 1.00 88.25 278 LEU A O 1
ATOM 2222 N N . ILE A 1 279 ? -2.777 -11.294 26.030 1.00 88.00 279 ILE A N 1
ATOM 2223 C CA . ILE A 1 279 ? -2.075 -10.311 25.194 1.00 88.00 279 ILE A CA 1
ATOM 2224 C C . ILE A 1 279 ? -2.913 -10.028 23.946 1.00 88.00 279 ILE A C 1
ATOM 2226 O O . ILE A 1 279 ? -3.168 -10.975 23.197 1.00 88.00 279 ILE A O 1
ATOM 2230 N N . PRO A 1 280 ? -3.331 -8.778 23.677 1.00 91.81 280 PRO A N 1
ATOM 2231 C CA . PRO A 1 280 ? -4.100 -8.470 22.477 1.00 91.81 280 PRO A CA 1
ATOM 2232 C C . PRO A 1 280 ? -3.293 -8.792 21.217 1.00 91.81 280 PRO A C 1
ATOM 2234 O O . PRO A 1 280 ? -2.065 -8.651 21.181 1.00 91.81 280 PRO A O 1
ATOM 2237 N N . ARG A 1 281 ? -3.978 -9.254 20.172 1.00 91.62 281 ARG A N 1
ATOM 2238 C CA . ARG A 1 281 ? -3.378 -9.375 18.838 1.00 91.62 281 ARG A CA 1
ATOM 2239 C C . ARG A 1 281 ? -3.306 -7.990 18.193 1.00 91.62 281 ARG A C 1
ATOM 2241 O O . ARG A 1 281 ? -3.971 -7.054 18.623 1.00 91.62 281 ARG A O 1
ATOM 2248 N N . ILE A 1 282 ? -2.481 -7.870 17.161 1.00 93.69 282 ILE A N 1
ATOM 2249 C CA . ILE A 1 282 ? -2.463 -6.676 16.315 1.00 93.69 282 ILE A CA 1
ATOM 2250 C C . ILE A 1 282 ? -3.531 -6.875 15.244 1.00 93.69 282 ILE A C 1
ATOM 2252 O O . ILE A 1 282 ? -3.556 -7.912 14.579 1.00 93.69 282 ILE A O 1
ATOM 2256 N N . GLU A 1 283 ? -4.409 -5.894 15.109 1.00 94.88 283 GLU A N 1
ATOM 2257 C CA . GLU A 1 283 ? -5.309 -5.742 13.974 1.00 94.88 283 GLU A CA 1
ATOM 2258 C C . GLU A 1 283 ? -4.697 -4.689 13.055 1.00 94.88 283 GLU A C 1
ATOM 2260 O O . GLU A 1 283 ? -4.546 -3.551 13.474 1.00 94.88 283 GLU A O 1
ATOM 2265 N N . ASN A 1 284 ? -4.289 -5.087 11.854 1.00 95.12 284 ASN A N 1
ATOM 2266 C CA . ASN A 1 284 ? -3.573 -4.254 10.883 1.00 95.12 284 ASN A CA 1
ATOM 2267 C C . ASN A 1 284 ? -4.291 -4.210 9.519 1.00 95.12 284 ASN A C 1
ATOM 2269 O O . ASN A 1 284 ? -3.655 -3.977 8.499 1.00 95.12 284 ASN A O 1
ATOM 2273 N N . GLY A 1 285 ? -5.580 -4.564 9.464 1.00 93.94 285 GLY A N 1
ATOM 2274 C CA . GLY A 1 285 ? -6.349 -4.630 8.217 1.00 93.94 285 GLY A CA 1
ATOM 2275 C C . GLY A 1 285 ? -6.018 -5.826 7.316 1.00 93.94 285 GLY A C 1
ATOM 2276 O O . GLY A 1 285 ? -6.805 -6.143 6.435 1.00 93.94 285 GLY A O 1
ATOM 2277 N N . CYS A 1 286 ? -4.922 -6.553 7.567 1.00 92.94 286 CYS A N 1
ATOM 2278 C CA . CYS A 1 286 ? -4.473 -7.648 6.707 1.00 92.94 286 CYS A CA 1
ATOM 2279 C C . CYS A 1 286 ? -5.509 -8.782 6.610 1.00 92.94 286 CYS A C 1
ATOM 2281 O O . CYS A 1 286 ? -6.073 -9.232 7.619 1.00 92.94 286 CYS A O 1
ATOM 2283 N N . ILE A 1 287 ? -5.743 -9.261 5.390 1.00 91.06 287 ILE A N 1
ATOM 2284 C CA . ILE A 1 287 ? -6.655 -10.359 5.078 1.00 91.06 287 ILE A CA 1
ATOM 2285 C C . ILE A 1 287 ? -5.821 -11.529 4.562 1.00 91.06 287 ILE A C 1
ATOM 2287 O O . ILE A 1 287 ? -5.343 -11.523 3.436 1.00 91.06 287 ILE A O 1
ATOM 2291 N N . GLN A 1 288 ? -5.631 -12.544 5.402 1.00 89.06 288 GLN A N 1
ATOM 2292 C CA . GLN A 1 288 ? -4.823 -13.718 5.064 1.00 89.06 288 GLN A CA 1
ATOM 2293 C C . GLN A 1 288 ? -5.261 -14.933 5.884 1.00 89.06 288 GLN A C 1
ATOM 2295 O O . GLN A 1 288 ? -6.057 -14.813 6.813 1.00 89.06 288 GLN A O 1
ATOM 2300 N N . GLY A 1 289 ? -4.730 -16.122 5.584 1.00 87.25 289 GLY A N 1
ATOM 2301 C CA . GLY A 1 289 ? -5.196 -17.373 6.201 1.00 87.25 289 GLY A CA 1
ATOM 2302 C C . GLY A 1 289 ? -5.182 -17.388 7.739 1.00 87.25 289 GLY A C 1
ATOM 2303 O O . GLY A 1 289 ? -6.076 -17.957 8.356 1.00 87.25 289 GLY A O 1
ATOM 2304 N N . ASN A 1 290 ? -4.213 -16.724 8.380 1.00 84.69 290 ASN A N 1
ATOM 2305 C CA . ASN A 1 290 ? -4.131 -16.614 9.846 1.00 84.69 290 ASN A CA 1
ATOM 2306 C C . ASN A 1 290 ? -4.839 -15.362 10.422 1.00 84.69 290 ASN A C 1
ATOM 2308 O O . ASN A 1 290 ? -4.869 -15.179 11.642 1.00 84.69 290 ASN A O 1
ATOM 2312 N N . GLN A 1 291 ? -5.403 -14.512 9.561 1.00 89.00 291 GLN A N 1
ATOM 2313 C CA . GLN A 1 291 ? -6.203 -13.327 9.878 1.00 89.00 291 GLN A CA 1
ATOM 2314 C C . GLN A 1 291 ? -7.437 -13.305 8.956 1.00 89.00 291 GLN A C 1
ATOM 2316 O O . GLN A 1 291 ? -7.519 -12.467 8.053 1.00 89.00 291 GLN A O 1
ATOM 2321 N N . PRO A 1 292 ? -8.389 -14.240 9.146 1.00 88.25 292 PRO A N 1
ATOM 2322 C CA . PRO A 1 292 ? -9.556 -14.344 8.280 1.00 88.25 292 PRO A CA 1
ATOM 2323 C C . PRO A 1 292 ? -10.418 -13.077 8.335 1.00 88.25 292 PRO A C 1
ATOM 2325 O O . PRO A 1 292 ? -10.379 -12.310 9.307 1.00 88.25 292 PRO A O 1
ATOM 2328 N N . VAL A 1 293 ? -11.206 -12.861 7.282 1.00 87.94 293 VAL A N 1
ATOM 2329 C CA . VAL A 1 293 ? -12.219 -11.801 7.248 1.00 87.94 293 VAL A CA 1
ATOM 2330 C C . VAL A 1 293 ? -13.390 -12.228 8.121 1.00 87.94 293 VAL A C 1
ATOM 2332 O O . VAL A 1 293 ? -13.963 -13.295 7.915 1.00 87.94 293 VAL A O 1
ATOM 2335 N N . THR A 1 294 ? -13.753 -11.399 9.093 1.00 88.19 294 THR A N 1
ATOM 2336 C CA . THR A 1 294 ? -14.987 -11.551 9.869 1.00 88.19 294 THR A CA 1
ATOM 2337 C C . THR A 1 294 ? -15.621 -10.182 10.051 1.00 88.19 294 THR A C 1
ATOM 2339 O O . THR A 1 294 ? -14.911 -9.174 10.112 1.00 88.19 294 THR A O 1
ATOM 2342 N N . ILE A 1 295 ? -16.949 -10.135 10.166 1.00 87.88 295 ILE A N 1
ATOM 2343 C CA . ILE A 1 295 ? -17.658 -8.862 10.341 1.00 87.88 295 ILE A CA 1
ATOM 2344 C C . ILE A 1 295 ? -17.235 -8.143 11.633 1.00 87.88 295 ILE A C 1
ATOM 2346 O O . ILE A 1 295 ? -17.125 -6.925 11.648 1.00 87.88 295 ILE A O 1
ATOM 2350 N N . ASP A 1 296 ? -16.849 -8.887 12.675 1.00 85.31 296 ASP A N 1
ATOM 2351 C CA . ASP A 1 296 ? -16.344 -8.327 13.937 1.00 85.31 296 ASP A CA 1
ATOM 2352 C C . ASP A 1 296 ? -15.083 -7.463 13.783 1.00 85.31 296 ASP A C 1
ATOM 2354 O O . ASP A 1 296 ? -14.799 -6.627 14.648 1.00 85.31 296 ASP A O 1
ATOM 2358 N N . ARG A 1 297 ? -14.296 -7.676 12.716 1.00 91.56 297 ARG A N 1
ATOM 2359 C CA . ARG A 1 297 ? -13.114 -6.854 12.416 1.00 91.56 297 ARG A CA 1
ATOM 2360 C C . ARG A 1 297 ? -13.507 -5.484 11.871 1.00 91.56 297 ARG A C 1
ATOM 2362 O O . ARG A 1 297 ? -12.795 -4.521 12.148 1.00 91.56 297 ARG A O 1
ATOM 2369 N N . MET A 1 298 ? -14.662 -5.372 11.209 1.00 90.06 298 MET A N 1
ATOM 2370 C CA . MET A 1 298 ? -15.196 -4.094 10.725 1.00 90.06 298 MET A CA 1
ATOM 2371 C C . MET A 1 298 ? -15.372 -3.100 11.876 1.00 90.06 298 MET A C 1
ATOM 2373 O O . MET A 1 298 ? -15.000 -1.939 11.742 1.00 90.06 298 MET A O 1
ATOM 2377 N N . ASP A 1 299 ? -15.814 -3.558 13.052 1.00 89.75 299 ASP A N 1
ATOM 2378 C CA . ASP A 1 299 ? -15.898 -2.706 14.243 1.00 89.75 299 ASP A CA 1
ATOM 2379 C C . ASP A 1 299 ? -14.549 -2.058 14.597 1.00 89.75 299 ASP A C 1
ATOM 2381 O O . ASP A 1 299 ? -14.491 -0.919 15.059 1.00 89.75 299 ASP A O 1
ATOM 2385 N N . ALA A 1 300 ? -13.452 -2.812 14.466 1.00 91.88 300 ALA A N 1
ATOM 2386 C CA . ALA A 1 300 ? -12.114 -2.311 14.760 1.00 91.88 300 ALA A CA 1
ATOM 2387 C C . ALA A 1 300 ? -11.648 -1.316 13.696 1.00 91.88 300 ALA A C 1
ATOM 2389 O O . ALA A 1 300 ? -11.020 -0.322 14.051 1.00 91.88 300 ALA A O 1
ATOM 2390 N N . TRP A 1 301 ? -11.994 -1.552 12.431 1.00 94.06 301 TRP A N 1
ATOM 2391 C CA . TRP A 1 301 ? -11.670 -0.664 11.318 1.00 94.06 301 TRP A CA 1
ATOM 2392 C C . TRP A 1 301 ? -12.436 0.661 11.411 1.00 94.06 301 TRP A C 1
ATOM 2394 O O . TRP A 1 301 ? -11.827 1.723 11.331 1.00 94.06 301 TRP A O 1
ATOM 2404 N N . LEU A 1 302 ? -13.736 0.612 11.719 1.00 93.19 302 LEU A N 1
ATOM 2405 C CA . LEU A 1 302 ? -14.553 1.803 11.972 1.00 93.19 302 LEU A CA 1
ATOM 2406 C C . LEU A 1 302 ? -14.062 2.589 13.194 1.00 93.19 302 LEU A C 1
ATOM 2408 O O . LEU A 1 302 ? -14.024 3.813 13.156 1.00 93.19 302 LEU A O 1
ATOM 2412 N N . ARG A 1 303 ? -13.650 1.903 14.273 1.00 94.12 303 ARG A N 1
ATOM 2413 C CA . ARG A 1 303 ? -13.041 2.560 15.446 1.00 94.12 303 ARG A CA 1
ATOM 2414 C C . ARG A 1 303 ? -11.686 3.186 15.155 1.00 94.12 303 ARG A C 1
ATOM 2416 O O . ARG A 1 303 ? -11.357 4.170 15.806 1.00 94.12 303 ARG A O 1
ATOM 2423 N N . ALA A 1 304 ? -10.887 2.595 14.265 1.00 95.75 304 ALA A N 1
ATOM 2424 C CA . ALA A 1 304 ? -9.593 3.161 13.897 1.00 95.75 304 ALA A CA 1
ATOM 2425 C C . ALA A 1 304 ? -9.769 4.571 13.320 1.00 95.75 304 ALA A C 1
ATOM 2427 O O . ALA A 1 304 ? -8.926 5.426 13.574 1.00 95.75 304 ALA A O 1
ATOM 2428 N N . GLY A 1 305 ? -10.891 4.821 12.631 1.00 93.81 305 GLY A N 1
ATOM 2429 C CA . GLY A 1 305 ? -11.295 6.165 12.233 1.00 93.81 305 GLY A CA 1
ATOM 2430 C C . GLY A 1 305 ? -10.340 6.792 11.224 1.00 93.81 305 GLY A C 1
ATOM 2431 O O . GLY A 1 305 ? -10.067 7.985 11.315 1.00 93.81 305 GLY A O 1
ATOM 2432 N N . VAL A 1 306 ? -9.810 5.994 10.288 1.00 95.50 306 VAL A N 1
ATOM 2433 C CA . VAL A 1 306 ? -9.006 6.513 9.176 1.00 95.50 306 VAL A CA 1
ATOM 2434 C C . VAL A 1 306 ? -9.914 7.351 8.283 1.00 95.50 306 VAL A C 1
ATOM 2436 O O . VAL A 1 306 ? -10.711 6.816 7.517 1.00 95.50 306 VAL A O 1
ATOM 2439 N N . GLN A 1 307 ? -9.826 8.668 8.422 1.00 93.81 307 GLN A N 1
ATOM 2440 C CA . GLN A 1 307 ? -10.726 9.606 7.762 1.00 93.81 307 GLN A CA 1
ATOM 2441 C C . GLN A 1 307 ? -10.011 10.914 7.426 1.00 93.81 307 GLN A C 1
ATOM 2443 O O . GLN A 1 307 ? -8.938 11.212 7.955 1.00 93.81 307 GLN A O 1
ATOM 2448 N N . VAL A 1 308 ? -10.637 11.705 6.556 1.00 92.56 308 VAL A N 1
ATOM 2449 C CA . VAL A 1 308 ? -10.276 13.110 6.355 1.00 92.56 308 VAL A CA 1
ATOM 2450 C C . VAL A 1 308 ? -10.725 13.893 7.586 1.00 92.56 308 VAL A C 1
ATOM 2452 O O . VAL A 1 308 ? -11.872 13.764 8.014 1.00 92.56 308 VAL A O 1
ATOM 2455 N N . ASN A 1 309 ? -9.828 14.687 8.168 1.00 84.19 309 ASN A N 1
ATOM 2456 C CA . ASN A 1 309 ? -10.189 15.532 9.300 1.00 84.19 309 ASN A CA 1
ATOM 2457 C C . ASN A 1 309 ? -11.019 16.723 8.808 1.00 84.19 309 ASN A C 1
ATOM 2459 O O . ASN A 1 309 ? -10.675 17.337 7.801 1.00 84.19 309 ASN A O 1
ATOM 2463 N N . MET A 1 310 ? -12.100 17.032 9.521 1.00 71.06 310 MET A N 1
ATOM 2464 C CA . MET A 1 310 ? -12.945 18.210 9.294 1.00 71.06 310 MET A CA 1
ATOM 2465 C C . MET A 1 310 ? -12.732 19.243 10.394 1.00 71.06 310 MET A C 1
ATOM 2467 O O . MET A 1 310 ? -12.442 18.821 11.539 1.00 71.06 310 MET A O 1
#

pLDDT: mean 93.63, std 5.82, range [57.69, 98.81]

Foldseek 3Di:
DDPVVVVVVVVVVVVVVVVVVVVVVVVCLQQQVVFAVVVCVVCVVLQDFDDVPDDDDDDDADDDAQDLCPPNDDPVSSLVVLVCCLPVQCVPFVVDQDPVGATAEHEAAYELVPDDLSSLLSVLVCVVVRRYAYFHEYWDWQDELVRLLVSLLVSLCCSCVVRVGADADPPPRAGAGAYEYPVLCQLLQAPPSTRHNFNCNQLSNVVSHYQEYEHDDPGRHSSHANDFLAWFWFAGDRVDGDSVSDGHGAQPDDDDPRTHIYQYFAWDFALVDADVNPGTDIDRVDDDPVRHDDVVSVSRRSSSVHDHDD

Radius of gyration: 22.41 Å; chains: 1; bounding box: 54×46×79 Å